Protein AF-A0A067SMY7-F1 (afdb_monomer_lite)

Secondary structure (DSSP, 8-state):
------EEEEEEETTT--EEEEEE-SS-HHHHHHHHTSTTTGGGEEEEE----SGGGGSSSHHHHHHH-TT--EEEE-TTTHHHHHHHHHH-SSPSSTT--EEEES--S-IIIIIHHHHHHHHHTT----EEEETT----S--S-GGGGGGSTT-EEEEE-TT--PEEEEETTSS-GGGG--PPPP----

Foldseek 3Di:
DPPQPWFWWWFAFPPPRDTDTDTDSDLVVQVVLVVLLPLVHAARGQETEGEDQDPSNLPHNPVSSQVSRQNHQEYEYALNCQVSLLVSCVVDVDDGNLNHAEYEHLEQQPCPPSVVVSQVSCVVVVRHHQEYEAANYPCVDWGDLCLVVLVVANRKYWYDDPPDPDIDIDGRVPPCSCVSGPDDDPPPDD

Organism: Galerina marginata (strain CBS 339.88) (NCBI:txid685588)

Sequence (190 aa):
MVSGDSFCFRSQTAADNSTFSSTSPSPNLRFLFLEFCQPAFAPNVTELDFGCANASCIRYGFHPFLLSLPSVKTLHTDERTLPYISILQEIIPETMLPMLRRLKLKTCTQVAGRVMTFLQARIDACFPISVLDLTECFIERMPPPIEMLEQINGLSVYWRRRGQDEISYYECGSGTPETLCFLPAPTTNN

Radius of gyration: 17.56 Å; chains: 1; bounding box: 49×40×45 Å

Structure (mmCIF, N/CA/C/O backbone):
data_AF-A0A067SMY7-F1
#
_entry.id   AF-A0A067SMY7-F1
#
loop_
_atom_site.group_PDB
_atom_site.id
_atom_site.type_symbol
_atom_site.label_atom_id
_atom_site.label_alt_id
_atom_site.label_comp_id
_atom_site.label_asym_id
_atom_site.label_entity_id
_atom_site.label_seq_id
_atom_site.pdbx_PDB_ins_code
_atom_site.Cartn_x
_atom_site.Cartn_y
_atom_site.Cartn_z
_atom_site.occupancy
_atom_site.B_iso_or_equiv
_atom_site.auth_seq_id
_atom_site.auth_comp_id
_atom_site.auth_asym_id
_atom_site.auth_atom_id
_atom_site.pdbx_PDB_model_num
ATOM 1 N N . MET A 1 1 ? 11.823 23.405 10.347 1.00 36.22 1 MET A N 1
ATOM 2 C CA . MET A 1 1 ? 11.710 21.945 10.560 1.00 36.22 1 MET A CA 1
ATOM 3 C C . MET A 1 1 ? 12.667 21.267 9.603 1.00 36.22 1 MET A C 1
ATOM 5 O O . MET A 1 1 ? 12.579 21.525 8.410 1.00 36.22 1 MET A O 1
ATOM 9 N N . VAL A 1 2 ? 13.633 20.506 10.118 1.00 29.81 2 VAL A N 1
ATOM 10 C CA . VAL A 1 2 ? 14.650 19.839 9.295 1.00 29.81 2 VAL A CA 1
ATOM 11 C C . VAL A 1 2 ? 13.973 18.676 8.573 1.00 29.81 2 VAL A C 1
ATOM 13 O O . VAL A 1 2 ? 13.721 17.634 9.168 1.00 29.81 2 VAL A O 1
ATOM 16 N N . SER A 1 3 ? 13.622 18.887 7.306 1.00 39.50 3 SER A N 1
ATOM 17 C CA . SER A 1 3 ? 13.200 17.827 6.391 1.00 39.50 3 SER A CA 1
ATOM 18 C C . SER A 1 3 ? 14.448 17.051 5.972 1.00 39.50 3 SER A C 1
ATOM 20 O O . SER A 1 3 ? 14.996 17.283 4.901 1.00 39.50 3 SER A O 1
ATOM 22 N N . GLY A 1 4 ? 14.960 16.212 6.870 1.00 45.06 4 GLY A N 1
ATOM 23 C CA . GLY A 1 4 ? 15.931 15.189 6.503 1.00 45.06 4 GLY A CA 1
ATOM 24 C C . GLY A 1 4 ? 15.169 14.011 5.919 1.00 45.06 4 GLY A C 1
ATOM 25 O O . GLY A 1 4 ? 14.243 13.516 6.564 1.00 45.06 4 GLY A O 1
ATOM 26 N N . ASP A 1 5 ? 15.520 13.582 4.709 1.00 49.91 5 ASP A N 1
ATOM 27 C CA . ASP A 1 5 ? 15.007 12.324 4.176 1.00 49.91 5 ASP A CA 1
ATOM 28 C C . ASP A 1 5 ? 15.467 11.205 5.114 1.00 49.91 5 ASP A C 1
ATOM 30 O O . ASP A 1 5 ? 16.659 10.935 5.250 1.00 49.91 5 ASP A O 1
ATOM 34 N N . SER A 1 6 ? 14.518 10.613 5.831 1.00 46.94 6 SER A N 1
ATOM 35 C CA . SER A 1 6 ? 14.766 9.472 6.700 1.00 46.94 6 SER A CA 1
ATOM 36 C C . SER A 1 6 ? 14.225 8.240 6.002 1.00 46.94 6 SER A C 1
ATOM 38 O O . SER A 1 6 ? 13.019 8.106 5.792 1.00 46.94 6 SER A O 1
ATOM 40 N N . PHE A 1 7 ? 15.132 7.350 5.617 1.00 50.88 7 PHE A N 1
ATOM 41 C CA . PHE A 1 7 ? 14.787 6.084 4.988 1.00 50.88 7 PHE A CA 1
ATOM 42 C C . PHE A 1 7 ? 14.671 5.031 6.062 1.00 50.88 7 PHE A C 1
ATOM 44 O O . PHE A 1 7 ? 15.702 4.554 6.501 1.00 50.88 7 PHE A O 1
ATOM 51 N N . CYS A 1 8 ? 13.462 4.679 6.491 1.00 53.16 8 CYS A N 1
ATOM 52 C CA . CYS A 1 8 ? 13.256 3.573 7.419 1.00 53.16 8 CYS A CA 1
ATOM 53 C C . CYS A 1 8 ? 12.857 2.333 6.627 1.00 53.16 8 CYS A C 1
ATOM 55 O O . CYS A 1 8 ? 11.703 2.227 6.236 1.00 53.16 8 CYS A O 1
ATOM 57 N N . PHE A 1 9 ? 13.789 1.414 6.380 1.00 56.91 9 PHE A N 1
ATOM 58 C CA . PHE A 1 9 ? 13.438 0.090 5.872 1.00 56.91 9 PHE A CA 1
ATOM 59 C C . PHE A 1 9 ? 13.068 -0.771 7.062 1.00 56.91 9 PHE A C 1
ATOM 61 O O . PHE A 1 9 ? 13.959 -1.102 7.835 1.00 56.91 9 PHE A O 1
ATOM 68 N N . ARG A 1 10 ? 11.789 -1.119 7.213 1.00 59.69 10 ARG A N 1
ATOM 69 C CA . ARG A 1 10 ? 11.341 -2.148 8.151 1.00 59.69 10 ARG A CA 1
ATOM 70 C C . ARG A 1 10 ? 10.868 -3.354 7.355 1.00 59.69 10 ARG A C 1
ATOM 72 O O . ARG A 1 10 ? 9.950 -3.205 6.556 1.00 59.69 10 ARG A O 1
ATOM 79 N N . SER A 1 11 ? 11.484 -4.511 7.584 1.00 61.12 11 SER A N 1
ATOM 80 C CA . SER A 1 11 ? 10.982 -5.789 7.075 1.00 61.12 11 SER A CA 1
ATOM 81 C C . SER A 1 11 ? 10.608 -6.706 8.220 1.00 61.12 11 SER A C 1
ATOM 83 O O . SER A 1 11 ? 11.349 -6.804 9.198 1.00 61.12 11 SER A O 1
ATOM 85 N N . GLN A 1 12 ? 9.456 -7.354 8.083 1.00 63.00 12 GLN A N 1
ATOM 86 C CA . GLN A 1 12 ? 9.056 -8.460 8.936 1.00 63.00 12 GLN A CA 1
ATOM 87 C C . GLN A 1 12 ? 9.132 -9.754 8.130 1.00 63.00 12 GLN A C 1
ATOM 89 O O . GLN A 1 12 ? 8.582 -9.839 7.027 1.00 63.00 12 GLN A O 1
ATOM 94 N N . THR A 1 13 ? 9.835 -10.743 8.677 1.00 60.50 13 THR A N 1
ATOM 95 C CA . THR A 1 13 ? 9.914 -12.097 8.130 1.00 60.50 13 THR A CA 1
ATOM 96 C C . THR A 1 13 ? 8.863 -12.988 8.778 1.00 60.50 13 THR A C 1
ATOM 98 O O . THR A 1 13 ? 8.733 -13.043 10.000 1.00 60.50 13 THR A O 1
ATOM 101 N N . ALA A 1 14 ? 8.116 -13.729 7.957 1.00 55.66 14 ALA A N 1
ATOM 102 C CA . ALA A 1 14 ? 7.051 -14.614 8.439 1.00 55.66 14 ALA A CA 1
ATOM 103 C C . ALA A 1 14 ? 7.553 -15.782 9.318 1.00 55.66 14 ALA A C 1
ATOM 105 O O . ALA A 1 14 ? 6.761 -16.393 10.029 1.00 55.66 14 ALA A O 1
ATOM 106 N N . ALA A 1 15 ? 8.846 -16.114 9.251 1.00 59.66 15 ALA A N 1
ATOM 107 C CA . ALA A 1 15 ? 9.422 -17.272 9.934 1.00 59.66 15 ALA A CA 1
ATOM 108 C C . ALA A 1 15 ? 9.676 -17.047 11.436 1.00 59.66 15 ALA A C 1
ATOM 110 O O . ALA A 1 15 ? 9.644 -18.002 12.206 1.00 59.66 15 ALA A O 1
ATOM 111 N N . ASP A 1 16 ? 9.930 -15.810 11.859 1.00 61.75 16 ASP A N 1
ATOM 112 C CA . ASP A 1 16 ? 10.394 -15.502 13.218 1.00 61.75 16 ASP A CA 1
ATOM 113 C C . ASP A 1 16 ? 9.854 -14.172 13.776 1.00 61.75 16 ASP A C 1
ATOM 115 O O . ASP A 1 16 ? 10.191 -13.800 14.899 1.00 61.75 16 ASP A O 1
ATOM 119 N N . ASN A 1 17 ? 9.002 -13.456 13.026 1.00 61.31 17 ASN A N 1
ATOM 120 C CA . ASN A 1 17 ? 8.558 -12.092 13.337 1.00 61.31 17 ASN A CA 1
ATOM 121 C C . ASN A 1 17 ? 9.717 -11.100 13.554 1.00 61.31 17 ASN A C 1
ATOM 123 O O . ASN A 1 17 ? 9.497 -10.011 14.098 1.00 61.31 17 ASN A O 1
ATOM 127 N N . SER A 1 18 ? 10.936 -11.439 13.121 1.00 54.53 18 SER A N 1
ATOM 128 C CA . SER A 1 18 ? 12.085 -10.555 13.251 1.00 54.53 18 SER A CA 1
ATOM 129 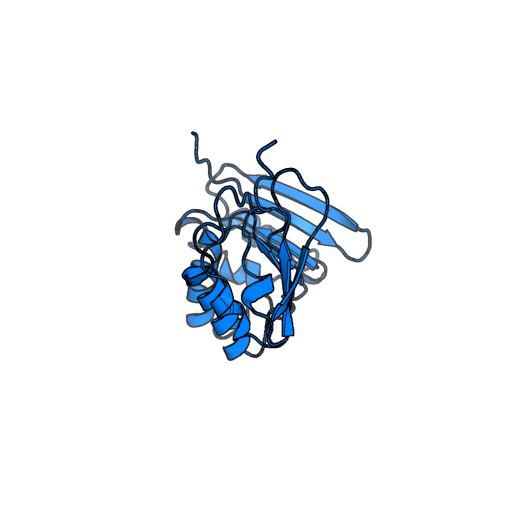C C . SER A 1 18 ? 11.841 -9.296 12.444 1.00 54.53 18 SER A C 1
ATOM 131 O O . SER A 1 18 ? 11.413 -9.331 11.291 1.00 54.53 18 SER A O 1
ATOM 133 N N . THR A 1 19 ? 12.094 -8.164 13.089 1.00 63.84 19 THR A N 1
ATOM 134 C CA . THR A 1 19 ? 11.951 -6.849 12.484 1.00 63.84 19 THR A CA 1
ATOM 135 C C . THR A 1 19 ? 13.339 -6.298 12.213 1.00 63.84 19 THR A C 1
ATOM 137 O O . THR A 1 19 ? 14.044 -5.916 13.146 1.00 63.84 19 THR A O 1
ATOM 140 N N . PHE A 1 20 ? 13.743 -6.238 10.948 1.00 61.12 20 PHE A N 1
ATOM 141 C CA . PHE A 1 20 ? 14.968 -5.540 10.572 1.00 61.12 20 PHE A CA 1
ATOM 142 C C . PHE A 1 20 ? 14.621 -4.090 10.249 1.00 61.12 20 PHE A C 1
ATOM 144 O O . PHE A 1 20 ? 13.815 -3.859 9.351 1.00 61.12 20 PHE A O 1
ATOM 151 N N . SER A 1 21 ? 15.210 -3.132 10.974 1.00 60.62 21 SER A N 1
ATOM 152 C CA . SER A 1 21 ? 15.047 -1.698 10.719 1.00 60.62 21 SER A CA 1
ATOM 153 C C . SER A 1 21 ? 16.375 -1.023 10.388 1.00 60.62 21 SER A C 1
ATOM 155 O O . SER A 1 21 ? 17.280 -1.045 11.220 1.00 60.62 21 SER A O 1
ATOM 157 N N . SER A 1 22 ? 16.476 -0.367 9.233 1.00 60.16 22 SER A N 1
ATOM 158 C CA . SER A 1 22 ? 17.609 0.509 8.905 1.00 60.16 22 SER A CA 1
ATOM 159 C C . SER A 1 22 ? 17.113 1.925 8.660 1.00 60.16 22 SER A C 1
ATOM 161 O O . SER A 1 22 ? 16.196 2.108 7.863 1.00 60.16 22 SER A O 1
ATOM 163 N N . THR A 1 23 ? 17.713 2.902 9.349 1.00 57.22 23 THR A N 1
ATOM 164 C CA . THR A 1 23 ? 17.472 4.340 9.159 1.00 57.22 23 THR A CA 1
ATOM 165 C C . THR A 1 23 ? 18.739 5.036 8.696 1.00 57.22 23 THR A C 1
ATOM 167 O O . THR A 1 23 ? 19.689 5.148 9.468 1.00 57.22 23 THR A O 1
ATOM 170 N N . SER A 1 24 ? 18.761 5.513 7.449 1.00 56.69 24 SER A N 1
ATOM 171 C CA . SER A 1 24 ? 19.896 6.268 6.901 1.00 56.69 24 SER A CA 1
ATOM 172 C C . SER A 1 24 ? 19.507 7.725 6.636 1.00 56.69 24 SER A C 1
ATOM 174 O O . SER A 1 24 ? 18.540 7.953 5.912 1.00 56.69 24 SER A O 1
ATOM 176 N N . PRO A 1 25 ? 20.260 8.710 7.159 1.00 52.16 25 PRO A N 1
ATOM 177 C CA . PRO A 1 25 ? 20.110 10.122 6.805 1.00 52.16 25 PRO A CA 1
ATOM 178 C C . PRO A 1 25 ? 20.916 10.534 5.546 1.00 52.16 25 PRO A C 1
ATOM 180 O O . PRO A 1 25 ? 21.076 11.725 5.296 1.00 52.16 25 PRO A O 1
ATOM 183 N N . SER A 1 26 ? 21.492 9.587 4.782 1.00 56.25 26 SER A N 1
ATOM 184 C CA . SER A 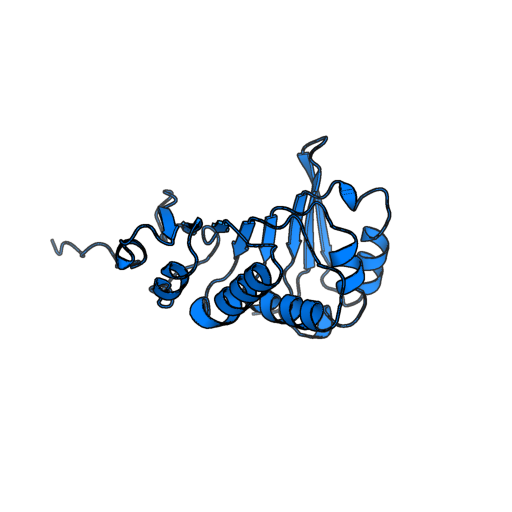1 26 ? 22.539 9.840 3.766 1.00 56.25 26 SER A CA 1
ATOM 185 C C . SER A 1 26 ? 22.204 9.331 2.342 1.00 56.25 26 SER A C 1
ATOM 187 O O . SER A 1 26 ? 21.449 8.367 2.194 1.00 56.25 26 SER A O 1
ATOM 189 N N . PRO A 1 27 ? 22.807 9.927 1.282 1.00 51.81 27 PRO A N 1
ATOM 190 C CA . PRO A 1 27 ? 22.423 9.754 -0.129 1.00 51.81 27 PRO A CA 1
ATOM 191 C C . PRO A 1 27 ? 22.843 8.423 -0.780 1.00 51.81 27 PRO A C 1
ATOM 193 O O . PRO A 1 27 ? 22.580 8.208 -1.962 1.00 51.81 27 PRO A O 1
ATOM 196 N N . ASN A 1 28 ? 23.482 7.504 -0.053 1.00 61.69 28 ASN A N 1
ATOM 197 C CA . ASN A 1 28 ? 23.995 6.249 -0.619 1.00 61.69 28 ASN A CA 1
ATOM 198 C C . ASN A 1 28 ? 22.958 5.107 -0.637 1.00 61.69 28 ASN A C 1
ATOM 200 O O . ASN A 1 28 ? 23.292 3.940 -0.440 1.00 61.69 28 ASN A O 1
ATOM 204 N N . LEU A 1 29 ? 21.700 5.438 -0.943 1.00 65.56 29 LEU A N 1
ATOM 205 C CA . LEU A 1 29 ? 20.584 4.491 -1.101 1.00 65.56 29 LEU A CA 1
ATOM 206 C C . LEU A 1 29 ? 20.896 3.334 -2.039 1.00 65.56 29 LEU A C 1
ATOM 208 O O . LEU A 1 29 ? 20.440 2.215 -1.836 1.00 65.56 29 LEU A O 1
ATOM 212 N N . ARG A 1 30 ? 21.725 3.598 -3.047 1.00 66.94 30 ARG A N 1
ATOM 213 C CA . ARG A 1 30 ? 22.164 2.595 -4.007 1.00 66.94 30 ARG A CA 1
ATOM 214 C C . ARG A 1 30 ? 22.824 1.388 -3.332 1.00 66.94 30 ARG A C 1
ATOM 216 O O . ARG A 1 30 ? 22.583 0.272 -3.771 1.00 66.94 30 ARG A O 1
ATOM 223 N N . PHE A 1 31 ? 23.631 1.595 -2.289 1.00 68.25 31 PHE A N 1
ATOM 224 C CA . PHE A 1 31 ? 24.291 0.490 -1.585 1.00 68.25 31 PHE A CA 1
ATOM 225 C C . PHE A 1 31 ? 23.297 -0.319 -0.755 1.00 68.25 31 PHE A C 1
ATOM 227 O O . PHE A 1 31 ? 23.329 -1.542 -0.818 1.00 68.25 31 PHE A O 1
ATOM 234 N N . LEU A 1 32 ? 22.363 0.357 -0.080 1.00 68.56 32 LEU A N 1
ATOM 235 C CA . LEU A 1 32 ? 21.290 -0.299 0.667 1.00 68.56 32 LEU A CA 1
ATOM 236 C C . LEU A 1 32 ? 20.409 -1.142 -0.260 1.00 68.56 32 LEU A C 1
ATOM 238 O O . LEU A 1 32 ? 20.188 -2.317 0.001 1.00 68.56 32 LEU A O 1
ATOM 242 N N . PHE A 1 33 ? 19.962 -0.587 -1.388 1.00 72.31 33 PHE A N 1
ATOM 243 C CA . PHE A 1 33 ? 19.152 -1.332 -2.351 1.00 72.31 33 PHE A CA 1
ATOM 244 C C . PHE A 1 33 ? 19.880 -2.558 -2.910 1.00 72.31 33 PHE A C 1
ATOM 246 O O . PHE A 1 33 ? 19.272 -3.614 -3.040 1.00 72.31 33 PHE A O 1
ATOM 253 N N . LEU A 1 34 ? 21.181 -2.448 -3.196 1.00 69.56 34 LEU A N 1
ATOM 254 C CA . LEU A 1 34 ? 21.981 -3.588 -3.654 1.00 69.56 34 LEU A CA 1
ATOM 255 C C . LEU A 1 34 ? 22.146 -4.663 -2.572 1.00 69.56 34 LEU A C 1
ATOM 257 O O . LEU A 1 34 ? 22.117 -5.849 -2.892 1.00 69.56 34 LEU A O 1
ATOM 261 N N . GLU A 1 35 ? 22.292 -4.262 -1.312 1.00 69.69 35 GLU A N 1
ATOM 262 C CA . GLU A 1 35 ? 22.372 -5.177 -0.172 1.00 69.69 35 GLU A CA 1
ATOM 263 C C . GLU A 1 35 ? 21.041 -5.909 0.060 1.00 69.69 35 GLU A C 1
ATOM 265 O O . GLU A 1 35 ? 21.024 -7.124 0.241 1.00 69.69 35 GLU A O 1
ATOM 270 N N . PHE A 1 36 ? 19.906 -5.213 -0.053 1.00 67.19 36 PHE A N 1
ATOM 271 C CA . PHE A 1 36 ? 18.582 -5.830 0.089 1.00 67.19 36 PHE A CA 1
ATOM 272 C C . PHE A 1 36 ? 18.172 -6.707 -1.095 1.00 67.19 36 PHE A C 1
ATOM 274 O O . PHE A 1 36 ? 17.347 -7.603 -0.934 1.00 67.19 36 PHE A O 1
ATOM 281 N N . CYS A 1 37 ? 18.774 -6.509 -2.268 1.00 67.88 37 CYS A N 1
ATOM 282 C CA . CYS A 1 37 ? 18.623 -7.426 -3.396 1.00 67.88 37 CYS A CA 1
ATOM 283 C C . CYS A 1 37 ? 19.333 -8.773 -3.181 1.00 67.88 37 CYS A C 1
ATOM 285 O O . CYS A 1 37 ? 19.299 -9.619 -4.077 1.00 67.88 37 CYS A O 1
ATOM 287 N N . GLN A 1 38 ? 19.981 -9.004 -2.031 1.00 68.19 38 GLN A N 1
ATOM 288 C CA . GLN A 1 38 ? 20.562 -10.309 -1.757 1.00 68.19 38 GLN A CA 1
ATOM 289 C C . GLN A 1 38 ? 19.477 -11.393 -1.594 1.00 68.19 38 GLN A C 1
ATOM 291 O O . GLN A 1 38 ? 18.520 -11.208 -0.834 1.00 68.19 38 GLN A O 1
ATOM 296 N N . PRO A 1 39 ? 19.641 -12.565 -2.247 1.00 61.72 39 PRO A N 1
ATOM 297 C CA . PRO A 1 39 ? 18.619 -13.617 -2.300 1.00 61.72 39 PRO A CA 1
ATOM 298 C C . PRO A 1 39 ? 18.141 -14.136 -0.940 1.00 61.72 39 PRO A C 1
ATOM 300 O O . PRO A 1 39 ? 17.047 -14.683 -0.844 1.00 61.72 39 PRO A O 1
ATOM 303 N N . ALA A 1 40 ? 18.956 -13.990 0.108 1.00 65.06 40 ALA A N 1
ATOM 304 C CA . ALA A 1 40 ? 18.658 -14.509 1.439 1.00 65.06 40 ALA A CA 1
ATOM 305 C C . ALA A 1 40 ? 17.550 -13.729 2.172 1.00 65.06 40 ALA A C 1
ATOM 307 O O . ALA A 1 40 ? 16.851 -14.307 3.001 1.00 65.06 40 ALA A O 1
ATOM 308 N N . PHE A 1 41 ? 17.377 -12.439 1.871 1.00 64.25 41 PHE A N 1
ATOM 309 C CA . PHE A 1 41 ? 16.450 -11.567 2.602 1.00 64.25 41 PHE A CA 1
ATOM 310 C C . PHE A 1 41 ? 15.142 -11.342 1.849 1.00 64.25 41 PHE A C 1
ATOM 312 O O . PHE A 1 41 ? 14.059 -11.427 2.423 1.00 64.25 41 PHE A O 1
ATOM 319 N N . ALA A 1 42 ? 15.243 -11.106 0.547 1.00 69.62 42 ALA A N 1
ATOM 320 C CA . ALA A 1 42 ? 14.170 -10.552 -0.261 1.00 69.62 42 ALA A CA 1
ATOM 321 C C . ALA A 1 42 ? 12.857 -11.385 -0.349 1.00 69.62 42 ALA A C 1
ATOM 323 O O . ALA A 1 42 ? 11.779 -10.790 -0.263 1.00 69.62 42 ALA A O 1
ATOM 324 N N . PRO A 1 43 ? 12.865 -12.738 -0.435 1.00 73.56 43 PRO A N 1
ATOM 325 C CA . PRO A 1 43 ? 11.625 -13.503 -0.613 1.00 73.56 43 PRO A CA 1
ATOM 326 C C . PRO A 1 43 ? 10.770 -13.622 0.656 1.00 73.56 43 PRO A C 1
ATOM 328 O O . PRO A 1 43 ? 9.601 -13.986 0.557 1.00 73.56 43 PRO A O 1
ATOM 331 N N . ASN A 1 44 ? 11.311 -13.324 1.840 1.00 79.50 44 ASN A N 1
ATOM 332 C CA . ASN A 1 44 ? 10.595 -13.503 3.110 1.00 79.50 44 ASN A CA 1
ATOM 333 C C . ASN A 1 44 ? 10.013 -12.202 3.675 1.00 79.50 44 ASN A C 1
ATOM 335 O O . ASN A 1 44 ? 9.301 -12.246 4.678 1.00 79.50 44 ASN A O 1
ATOM 339 N N . VAL A 1 45 ? 10.297 -11.059 3.046 1.00 85.19 45 VAL A N 1
ATOM 340 C CA . VAL A 1 45 ? 9.795 -9.752 3.476 1.00 85.19 45 VAL A CA 1
ATOM 341 C C . VAL A 1 45 ? 8.315 -9.628 3.125 1.00 85.19 45 VAL A C 1
ATOM 343 O O . VAL A 1 45 ? 7.956 -9.566 1.949 1.00 85.19 45 VAL A O 1
ATOM 346 N N . THR A 1 46 ? 7.448 -9.573 4.138 1.00 90.62 46 THR A N 1
ATOM 347 C CA . THR A 1 46 ? 5.995 -9.408 3.940 1.00 90.62 46 THR A CA 1
ATOM 348 C C . THR A 1 46 ? 5.504 -7.988 4.175 1.00 90.62 46 THR A C 1
ATOM 350 O O . THR A 1 46 ? 4.425 -7.626 3.710 1.00 90.62 46 THR A O 1
ATOM 353 N N . GLU A 1 47 ? 6.286 -7.173 4.869 1.00 91.69 47 GLU A N 1
ATOM 354 C CA . GLU A 1 47 ? 5.973 -5.774 5.134 1.00 91.69 47 GLU A CA 1
ATOM 355 C C . GLU A 1 47 ? 7.155 -4.913 4.719 1.00 91.69 47 GLU A C 1
ATOM 357 O O . GLU A 1 47 ? 8.300 -5.265 4.996 1.00 91.69 47 GLU A O 1
ATOM 362 N N . LEU A 1 48 ? 6.867 -3.810 4.037 1.00 90.00 48 LEU A N 1
ATOM 363 C CA . LEU A 1 48 ? 7.850 -2.823 3.629 1.00 90.00 48 LEU A CA 1
ATOM 364 C C . LEU A 1 48 ? 7.426 -1.471 4.180 1.00 90.00 48 LEU A C 1
ATOM 366 O O . LEU A 1 48 ? 6.387 -0.942 3.795 1.00 90.00 48 LEU A O 1
ATOM 370 N N . ASP A 1 49 ? 8.249 -0.894 5.044 1.00 89.56 49 ASP A N 1
ATOM 371 C CA . ASP A 1 49 ? 8.191 0.535 5.328 1.00 89.56 49 ASP A CA 1
ATOM 372 C C . ASP A 1 49 ? 9.117 1.281 4.368 1.00 89.56 49 ASP A C 1
ATOM 374 O O . ASP A 1 49 ? 10.295 0.949 4.244 1.00 89.56 49 ASP A O 1
ATOM 378 N N . PHE A 1 50 ? 8.562 2.235 3.624 1.00 84.81 50 PHE A N 1
ATOM 379 C CA . PHE A 1 50 ? 9.308 3.055 2.689 1.00 84.81 50 PHE A CA 1
ATOM 380 C C . PHE A 1 50 ? 8.679 4.441 2.553 1.00 84.81 50 PHE A C 1
ATOM 382 O O . PHE A 1 50 ? 7.551 4.586 2.092 1.00 84.81 50 PHE A O 1
ATOM 389 N N . GLY A 1 51 ? 9.436 5.481 2.893 1.00 80.62 51 GLY A N 1
ATOM 390 C CA . GLY A 1 51 ? 9.061 6.874 2.666 1.00 80.62 51 GLY A CA 1
ATOM 391 C C . GLY A 1 51 ? 10.101 7.570 1.801 1.00 80.62 51 GLY A C 1
ATOM 392 O O . GLY A 1 51 ? 11.295 7.507 2.083 1.00 80.62 51 GLY A O 1
ATOM 393 N N . CYS A 1 52 ? 9.646 8.251 0.756 1.00 76.12 52 CYS A N 1
ATOM 394 C CA . CYS A 1 52 ? 10.486 9.074 -0.101 1.00 76.12 52 CYS A CA 1
ATOM 395 C C . CYS A 1 52 ? 9.757 10.377 -0.440 1.00 76.12 52 CYS A C 1
ATOM 397 O O . CYS A 1 52 ? 8.714 10.377 -1.102 1.00 76.12 52 CYS A O 1
ATOM 399 N N . ALA A 1 53 ? 10.309 11.492 0.042 1.00 69.62 53 ALA A N 1
ATOM 400 C CA . ALA A 1 53 ? 9.727 12.818 -0.138 1.00 69.62 53 ALA A CA 1
ATOM 401 C C . ALA A 1 53 ? 10.175 13.497 -1.443 1.00 69.62 53 ALA A C 1
ATOM 403 O O . ALA A 1 53 ? 9.511 14.430 -1.899 1.00 69.62 53 ALA A O 1
ATOM 404 N N . ASN A 1 54 ? 11.275 13.048 -2.059 1.00 71.12 54 ASN A N 1
ATOM 405 C CA . ASN A 1 54 ? 11.878 13.702 -3.217 1.00 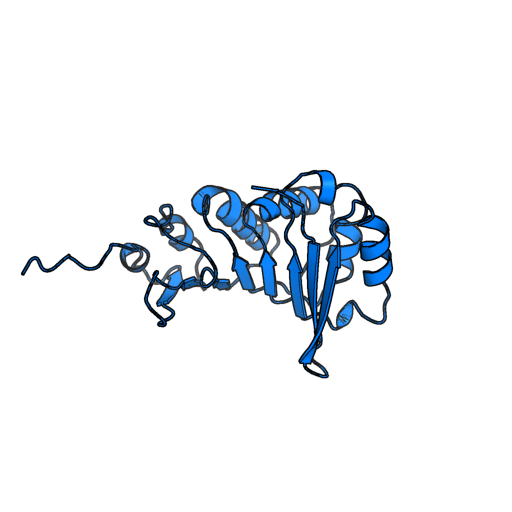71.12 54 ASN A CA 1
ATOM 406 C C . ASN A 1 54 ? 12.140 12.746 -4.389 1.00 71.12 54 ASN A C 1
ATOM 408 O O . ASN A 1 54 ? 12.419 11.569 -4.223 1.00 71.12 54 ASN A O 1
ATOM 412 N N . ALA A 1 55 ? 12.102 13.268 -5.615 1.00 69.31 55 ALA A N 1
ATOM 413 C CA . ALA A 1 55 ? 12.332 12.455 -6.812 1.00 69.31 55 ALA A CA 1
ATOM 414 C C . ALA A 1 55 ? 13.736 11.814 -6.852 1.00 69.31 55 ALA A C 1
ATOM 416 O O . ALA A 1 55 ? 13.960 10.842 -7.575 1.00 69.31 55 ALA A O 1
ATOM 417 N N . SER A 1 56 ? 14.694 12.345 -6.083 1.00 68.94 56 SER A N 1
ATOM 418 C CA . SER A 1 56 ? 16.052 11.811 -5.999 1.00 68.94 56 SER A CA 1
ATOM 419 C C . SER A 1 56 ? 16.126 10.418 -5.383 1.00 68.94 56 SER A C 1
ATOM 421 O O . SER A 1 56 ? 16.993 9.670 -5.823 1.00 68.94 56 SER A O 1
ATOM 423 N N . CYS A 1 57 ? 15.233 10.012 -4.465 1.00 64.00 57 CYS A N 1
ATOM 424 C CA . CYS A 1 57 ? 15.305 8.642 -3.928 1.00 64.00 57 CYS A CA 1
ATOM 425 C C . CYS A 1 57 ? 14.896 7.546 -4.924 1.00 64.00 57 CYS A C 1
ATOM 427 O O . CYS A 1 57 ? 15.203 6.378 -4.702 1.00 64.00 57 CYS A O 1
ATOM 429 N N . ILE A 1 58 ? 14.258 7.908 -6.038 1.00 69.25 58 ILE A N 1
ATOM 430 C CA . ILE A 1 58 ? 13.894 6.970 -7.113 1.00 69.25 58 ILE A CA 1
ATOM 431 C C . ILE A 1 58 ? 14.983 6.884 -8.183 1.00 69.25 58 ILE A C 1
ATOM 433 O O . ILE A 1 58 ? 15.035 5.934 -8.969 1.00 69.25 58 ILE A O 1
ATOM 437 N N . ARG A 1 59 ? 15.910 7.847 -8.195 1.00 66.00 59 ARG A N 1
ATOM 438 C CA . ARG A 1 59 ? 17.083 7.793 -9.055 1.00 66.00 59 ARG A CA 1
ATOM 439 C C . ARG A 1 59 ? 18.064 6.800 -8.429 1.00 66.00 59 ARG A C 1
ATOM 441 O O . ARG A 1 59 ? 18.643 7.071 -7.388 1.00 66.00 59 ARG A O 1
ATOM 448 N N . TYR A 1 60 ? 18.250 5.667 -9.106 1.00 64.81 60 TYR A N 1
ATOM 449 C CA . TYR A 1 60 ? 19.222 4.596 -8.828 1.00 64.81 60 TYR A CA 1
ATOM 450 C C . TYR A 1 60 ? 18.792 3.533 -7.803 1.00 64.81 60 TYR A C 1
ATOM 452 O O . TYR A 1 60 ? 18.810 3.742 -6.597 1.00 64.81 60 TYR A O 1
ATOM 460 N N . GLY A 1 61 ? 18.505 2.325 -8.302 1.00 70.06 61 GLY A N 1
ATOM 461 C CA . GLY A 1 61 ? 18.372 1.116 -7.479 1.00 70.06 61 GLY A CA 1
ATOM 462 C C . GLY A 1 61 ? 17.015 0.912 -6.804 1.00 70.06 61 GLY A C 1
ATOM 463 O O . GLY A 1 61 ? 16.802 -0.151 -6.235 1.00 70.06 61 GLY A O 1
ATOM 464 N N . PHE A 1 62 ? 16.080 1.859 -6.918 1.00 79.62 62 PHE A N 1
ATOM 465 C CA . PHE A 1 62 ? 14.754 1.689 -6.322 1.00 79.62 62 PHE A CA 1
ATOM 466 C C . PHE A 1 62 ? 13.921 0.616 -7.040 1.00 79.62 62 PHE A C 1
ATOM 468 O O . PHE A 1 62 ? 13.302 -0.219 -6.390 1.00 79.62 62 PHE A O 1
ATOM 475 N N . HIS A 1 63 ? 13.960 0.563 -8.376 1.00 84.62 63 HIS A N 1
ATOM 476 C CA . HIS A 1 63 ? 13.194 -0.449 -9.105 1.00 84.62 63 HIS A CA 1
ATOM 477 C C . HIS A 1 63 ? 13.700 -1.891 -8.921 1.00 84.62 63 HIS A C 1
ATOM 479 O O . HIS A 1 63 ? 12.862 -2.747 -8.645 1.00 84.62 63 HIS A O 1
ATOM 485 N N . PRO A 1 64 ? 15.017 -2.211 -8.988 1.00 84.88 64 PRO A N 1
ATOM 486 C CA . PRO A 1 64 ? 15.476 -3.575 -8.741 1.00 84.88 64 PRO A CA 1
ATOM 487 C C . PRO A 1 64 ? 15.171 -4.006 -7.308 1.00 84.88 64 PRO A C 1
ATOM 489 O O . PRO A 1 64 ? 14.896 -5.174 -7.070 1.00 84.88 64 PRO A O 1
ATOM 492 N N . PHE A 1 65 ? 15.176 -3.055 -6.370 1.00 85.25 65 PHE A N 1
ATOM 493 C CA . PHE A 1 65 ? 14.778 -3.293 -4.992 1.00 85.25 65 PHE A CA 1
ATOM 494 C C . PHE A 1 65 ? 13.290 -3.643 -4.864 1.00 85.25 65 PHE A C 1
ATOM 496 O O . PHE A 1 65 ? 12.954 -4.627 -4.222 1.00 85.25 65 PHE A O 1
ATOM 503 N N . LEU A 1 66 ? 12.376 -2.908 -5.502 1.00 88.56 66 LEU A N 1
ATOM 504 C CA . LEU A 1 66 ? 10.955 -3.278 -5.465 1.00 88.56 66 LEU A CA 1
ATOM 505 C C . LEU A 1 66 ? 10.675 -4.618 -6.165 1.00 88.56 66 LEU A C 1
ATOM 507 O O . LEU A 1 66 ? 9.801 -5.366 -5.729 1.00 88.56 66 LEU A O 1
ATOM 511 N N . LEU A 1 67 ? 11.420 -4.934 -7.228 1.00 89.00 67 LEU A N 1
ATOM 512 C CA . LEU A 1 67 ? 11.326 -6.219 -7.928 1.00 89.00 67 LEU A CA 1
ATOM 513 C C . LEU A 1 67 ? 11.878 -7.386 -7.103 1.00 89.00 67 LEU A C 1
ATOM 515 O O . LEU A 1 67 ? 11.392 -8.507 -7.240 1.00 89.00 67 LEU A O 1
ATOM 519 N N . SER A 1 68 ? 12.859 -7.144 -6.229 1.00 88.06 68 SER A N 1
ATOM 520 C CA . SER A 1 68 ? 13.414 -8.189 -5.366 1.00 88.06 68 SER A CA 1
ATOM 521 C C . SER A 1 68 ? 12.493 -8.564 -4.203 1.00 88.06 68 SER A C 1
ATOM 523 O O . SER A 1 68 ? 12.721 -9.590 -3.572 1.00 88.06 68 SER A O 1
ATOM 525 N N . LEU A 1 69 ? 11.415 -7.810 -3.958 1.00 90.00 69 LEU A N 1
ATOM 526 C CA . LEU A 1 69 ? 10.494 -7.993 -2.832 1.00 90.00 69 LEU A CA 1
ATOM 527 C C . LEU A 1 69 ? 9.107 -8.528 -3.258 1.00 90.00 69 LEU A C 1
ATOM 529 O O . LEU A 1 69 ? 8.085 -7.875 -3.016 1.00 90.00 69 LEU A O 1
ATOM 533 N N . PRO A 1 70 ? 9.007 -9.721 -3.878 1.00 91.25 70 PRO A N 1
ATOM 534 C CA . PRO A 1 70 ? 7.745 -10.207 -4.430 1.00 91.25 70 PRO A CA 1
ATOM 535 C C . PRO A 1 70 ? 6.697 -10.531 -3.356 1.00 91.25 70 PRO A C 1
ATOM 537 O O . PRO A 1 70 ? 5.503 -10.492 -3.643 1.00 91.25 70 PRO A O 1
ATOM 540 N N . SER A 1 71 ? 7.134 -10.835 -2.131 1.00 91.56 71 SER A N 1
ATOM 541 C CA . SER A 1 71 ? 6.287 -11.304 -1.027 1.00 91.56 71 SER A CA 1
ATOM 542 C C . SER A 1 71 ? 5.678 -10.190 -0.178 1.00 91.56 71 SER A C 1
ATOM 544 O O . SER A 1 71 ? 4.907 -10.488 0.737 1.00 91.56 71 SER A O 1
ATOM 546 N N . VAL A 1 72 ? 5.991 -8.922 -0.466 1.00 93.50 72 VAL A N 1
ATOM 547 C CA . VAL A 1 72 ? 5.457 -7.779 0.282 1.00 93.50 72 VAL A CA 1
ATOM 548 C C . VAL A 1 72 ? 3.944 -7.712 0.109 1.00 93.50 72 VAL A C 1
ATOM 550 O O . VAL A 1 72 ? 3.435 -7.557 -0.998 1.00 93.50 72 VAL A O 1
ATOM 553 N N . LYS A 1 73 ? 3.233 -7.801 1.232 1.00 95.81 73 LYS A N 1
ATOM 554 C CA . LYS A 1 73 ? 1.773 -7.718 1.354 1.00 95.81 73 LYS A CA 1
ATOM 555 C C . LYS A 1 73 ? 1.313 -6.368 1.884 1.00 95.81 73 LYS A C 1
ATOM 557 O O . LYS A 1 73 ? 0.221 -5.931 1.514 1.00 95.81 73 LYS A O 1
ATOM 562 N N . THR A 1 74 ? 2.141 -5.722 2.705 1.00 96.00 74 THR A N 1
ATOM 563 C CA . THR A 1 74 ? 1.858 -4.422 3.319 1.00 96.00 74 THR A CA 1
ATOM 564 C C . THR A 1 74 ? 2.942 -3.413 2.957 1.00 96.00 74 THR A C 1
ATOM 566 O O . THR A 1 74 ? 4.120 -3.661 3.204 1.00 96.00 74 THR A O 1
ATOM 569 N N . LEU A 1 75 ? 2.545 -2.264 2.411 1.00 95.06 75 LEU A N 1
ATOM 570 C CA . LEU A 1 75 ? 3.423 -1.116 2.177 1.00 95.06 75 LEU A CA 1
ATOM 571 C C 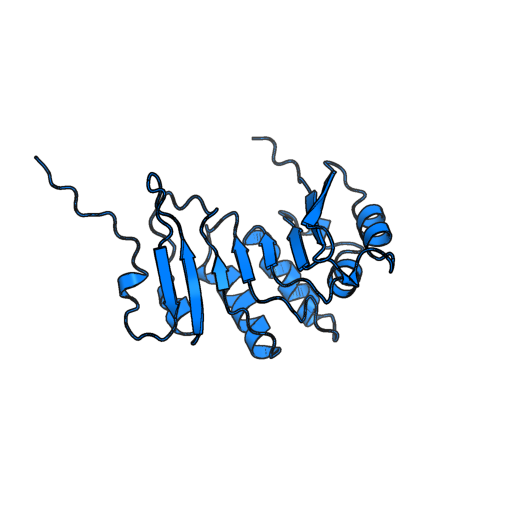. LEU A 1 75 ? 3.042 0.013 3.133 1.00 95.06 75 LEU A C 1
ATOM 573 O O . LEU A 1 75 ? 1.942 0.552 3.030 1.00 95.06 75 LEU A O 1
ATOM 577 N N . HIS A 1 76 ? 3.954 0.388 4.025 1.00 94.50 76 HIS A N 1
ATOM 578 C CA . HIS A 1 76 ? 3.855 1.593 4.841 1.00 94.50 76 HIS A CA 1
ATOM 579 C C . HIS A 1 76 ? 4.567 2.719 4.109 1.00 94.50 76 HIS A C 1
ATOM 581 O O . HIS A 1 76 ? 5.751 2.603 3.800 1.00 94.50 76 HIS A O 1
ATOM 587 N N . THR A 1 77 ? 3.865 3.803 3.806 1.00 91.56 77 THR A N 1
ATOM 588 C CA . THR A 1 77 ? 4.454 4.886 3.020 1.00 91.56 77 THR A CA 1
ATOM 589 C C . THR A 1 77 ? 3.774 6.226 3.257 1.00 91.56 77 THR A C 1
ATOM 591 O O . THR A 1 77 ? 2.777 6.339 3.967 1.00 91.56 77 THR A O 1
ATOM 594 N N . ASP A 1 78 ? 4.355 7.259 2.669 1.00 89.50 78 ASP A N 1
ATOM 595 C CA . ASP A 1 78 ? 3.781 8.591 2.562 1.00 89.50 78 ASP A CA 1
ATOM 596 C C . ASP A 1 78 ? 3.072 8.701 1.202 1.00 89.50 78 ASP A C 1
ATOM 598 O O . ASP A 1 78 ? 3.564 8.182 0.196 1.00 89.50 78 ASP A O 1
ATOM 602 N N . GLU A 1 79 ? 1.928 9.384 1.116 1.00 89.12 79 GLU A N 1
ATOM 603 C CA . GLU A 1 79 ? 1.199 9.539 -0.150 1.00 89.12 79 GLU A CA 1
ATOM 604 C C . GLU A 1 79 ? 2.040 10.225 -1.235 1.00 89.12 79 GLU A C 1
ATOM 606 O O . GLU A 1 79 ? 1.776 10.071 -2.430 1.00 89.12 79 GLU A O 1
ATOM 611 N N . ARG A 1 80 ? 3.082 10.974 -0.844 1.00 88.06 80 ARG A N 1
ATOM 612 C CA . ARG A 1 80 ? 4.023 11.605 -1.773 1.00 88.06 80 ARG A CA 1
ATOM 613 C C . ARG A 1 80 ? 4.890 10.602 -2.521 1.00 88.06 80 ARG A C 1
ATOM 615 O O . ARG A 1 80 ? 5.395 10.952 -3.583 1.00 88.06 80 ARG A O 1
ATOM 622 N N . THR A 1 81 ? 5.046 9.389 -2.001 1.00 88.88 81 THR A N 1
ATOM 623 C CA . THR A 1 81 ? 5.875 8.339 -2.595 1.00 88.88 81 THR A CA 1
ATOM 624 C C . THR A 1 81 ? 5.162 7.586 -3.723 1.00 88.88 81 THR A C 1
ATOM 626 O O . THR A 1 81 ? 5.806 7.167 -4.685 1.00 88.88 81 THR A O 1
ATOM 629 N N . LEU A 1 82 ? 3.832 7.467 -3.650 1.00 92.12 82 LEU A N 1
ATOM 630 C CA . LEU A 1 82 ? 3.025 6.676 -4.587 1.00 92.12 82 LEU A CA 1
ATOM 631 C C . LEU A 1 82 ? 3.189 7.061 -6.065 1.00 92.12 82 LEU A C 1
ATOM 633 O O . LEU A 1 82 ? 3.390 6.150 -6.870 1.00 92.12 82 LEU A O 1
ATOM 637 N N . PRO A 1 83 ? 3.186 8.357 -6.455 1.00 89.69 83 PRO A N 1
ATOM 638 C CA . PRO A 1 83 ? 3.337 8.735 -7.860 1.00 89.69 83 PRO A CA 1
ATOM 639 C C . PRO A 1 83 ? 4.629 8.207 -8.480 1.00 89.69 83 PRO A C 1
ATOM 641 O O . PRO A 1 83 ? 4.664 7.879 -9.659 1.00 89.69 83 PRO A O 1
ATOM 644 N N . TYR A 1 84 ? 5.696 8.087 -7.692 1.00 87.31 84 TYR A N 1
ATOM 645 C CA . TYR A 1 84 ? 6.963 7.595 -8.208 1.00 87.31 84 TYR A CA 1
A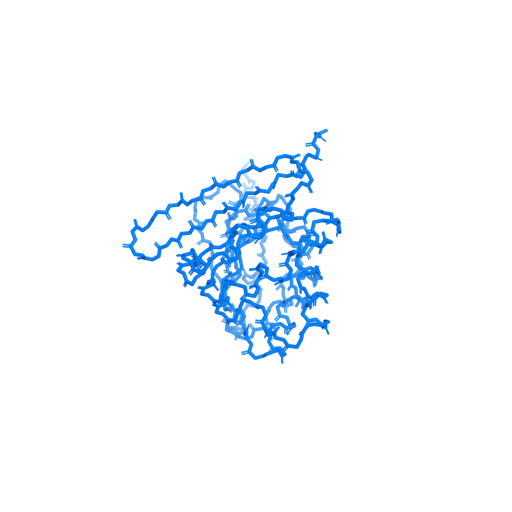TOM 646 C C . TYR A 1 84 ? 6.969 6.083 -8.423 1.00 87.31 84 TYR A C 1
ATOM 648 O O . TYR A 1 84 ? 7.608 5.609 -9.360 1.00 87.31 84 TYR A O 1
ATOM 656 N N . ILE A 1 85 ? 6.244 5.330 -7.590 1.00 89.38 85 ILE A N 1
ATOM 657 C CA . ILE A 1 85 ? 6.032 3.896 -7.813 1.00 89.38 85 ILE A CA 1
ATOM 658 C C . ILE A 1 85 ? 5.198 3.702 -9.087 1.00 89.38 85 ILE A C 1
ATOM 660 O O . ILE A 1 85 ? 5.559 2.871 -9.915 1.00 89.38 85 ILE A O 1
ATOM 664 N N . SER A 1 86 ? 4.145 4.506 -9.285 1.00 88.81 86 SER A N 1
ATOM 665 C CA . SER A 1 86 ? 3.342 4.492 -10.517 1.00 88.81 86 SER A CA 1
ATOM 666 C C . SER A 1 86 ? 4.186 4.779 -11.762 1.00 88.81 86 SER A C 1
ATOM 668 O O . SER A 1 86 ? 4.171 3.979 -12.690 1.00 88.81 86 SER A O 1
ATOM 670 N N . ILE A 1 87 ? 4.994 5.848 -11.752 1.00 88.00 87 ILE A N 1
ATOM 671 C CA . ILE A 1 87 ? 5.889 6.195 -12.873 1.00 88.00 87 ILE A CA 1
ATOM 672 C C . ILE A 1 87 ? 6.854 5.048 -13.190 1.00 88.00 87 ILE A C 1
ATOM 674 O O . ILE A 1 87 ? 7.092 4.736 -14.353 1.00 88.00 87 ILE A O 1
ATOM 678 N N . LEU A 1 88 ? 7.427 4.404 -12.170 1.00 86.62 88 LEU A N 1
ATOM 679 C CA . LEU A 1 88 ? 8.303 3.255 -12.395 1.00 86.62 88 LEU A CA 1
ATOM 680 C C . LEU A 1 88 ? 7.556 2.078 -13.033 1.00 86.62 88 LEU A C 1
ATOM 682 O O . LEU A 1 88 ? 8.114 1.426 -13.909 1.00 86.62 88 LEU A O 1
ATOM 686 N N . GLN A 1 89 ? 6.310 1.821 -12.630 1.00 87.69 89 GLN A N 1
ATOM 687 C CA . GLN A 1 89 ? 5.508 0.728 -13.183 1.00 87.69 89 GLN A CA 1
ATOM 688 C C . GLN A 1 89 ? 5.128 0.955 -14.653 1.00 87.69 89 GLN A C 1
ATOM 690 O O . GLN A 1 89 ? 4.985 -0.017 -15.384 1.00 87.69 89 GLN A O 1
ATOM 695 N N . GLU A 1 90 ? 4.997 2.207 -15.099 1.00 86.69 90 GLU A N 1
ATOM 696 C CA . GLU A 1 90 ? 4.760 2.539 -16.514 1.00 86.69 90 GLU A CA 1
ATOM 697 C C . GLU A 1 90 ? 5.976 2.242 -17.404 1.00 86.69 90 GLU A C 1
ATOM 699 O O . GLU A 1 90 ? 5.832 1.945 -18.589 1.00 86.69 90 GLU A O 1
ATOM 704 N N . ILE A 1 91 ? 7.184 2.333 -16.843 1.00 86.69 91 ILE A N 1
ATOM 705 C CA . ILE A 1 91 ? 8.444 2.162 -17.580 1.00 86.69 91 ILE A CA 1
ATOM 706 C C . ILE A 1 91 ? 8.902 0.695 -17.565 1.00 86.69 91 ILE A C 1
ATOM 708 O O . ILE A 1 91 ? 9.649 0.268 -18.447 1.00 86.69 91 ILE A O 1
ATOM 712 N N . ILE A 1 92 ? 8.483 -0.073 -16.558 1.00 85.06 92 ILE A N 1
ATOM 713 C CA . ILE A 1 92 ? 8.985 -1.420 -16.282 1.00 85.06 92 ILE A CA 1
ATOM 714 C C . ILE A 1 92 ? 7.906 -2.455 -16.622 1.00 85.06 92 ILE A C 1
ATOM 716 O O . ILE A 1 92 ? 6.800 -2.369 -16.088 1.00 85.06 92 ILE A O 1
ATOM 720 N N . PRO A 1 93 ? 8.209 -3.451 -17.476 1.00 86.31 93 PRO A N 1
ATOM 721 C CA . PRO A 1 93 ? 7.228 -4.458 -17.868 1.00 86.31 93 PRO A CA 1
ATOM 722 C C . PRO A 1 93 ? 6.897 -5.434 -16.732 1.00 86.31 93 PRO A C 1
ATOM 724 O O . PRO A 1 93 ? 5.787 -5.960 -16.675 1.00 86.31 93 PRO A O 1
ATOM 727 N N . GLU A 1 94 ? 7.835 -5.689 -15.819 1.00 90.06 94 GLU A N 1
ATOM 728 C CA . GLU A 1 94 ? 7.601 -6.520 -14.646 1.00 90.06 94 GLU A CA 1
ATOM 729 C C . GLU A 1 94 ? 6.739 -5.801 -13.597 1.00 90.06 94 GLU A C 1
ATOM 731 O O . GLU A 1 94 ? 6.931 -4.626 -13.272 1.00 90.06 94 GLU A O 1
ATOM 736 N N . THR A 1 95 ? 5.794 -6.528 -13.004 1.00 88.75 95 THR A N 1
ATOM 737 C CA . THR A 1 95 ? 4.989 -6.010 -11.896 1.00 88.75 95 THR A CA 1
ATOM 738 C C . THR A 1 95 ? 5.830 -5.894 -10.631 1.00 88.75 95 THR A C 1
ATOM 740 O O . THR A 1 95 ? 6.307 -6.892 -10.090 1.00 88.75 95 THR A O 1
ATOM 743 N N . MET A 1 96 ? 5.939 -4.682 -10.095 1.00 91.25 96 MET A N 1
ATOM 744 C CA . MET A 1 96 ? 6.533 -4.451 -8.782 1.00 91.25 96 MET A CA 1
ATOM 745 C C . MET A 1 96 ? 5.533 -4.785 -7.670 1.00 91.25 96 MET A C 1
ATOM 747 O O . MET A 1 96 ? 4.346 -4.455 -7.756 1.00 91.25 96 MET A O 1
ATOM 751 N N . LEU A 1 97 ? 6.021 -5.412 -6.594 1.00 93.38 97 LEU A N 1
ATOM 752 C CA . LEU A 1 97 ? 5.221 -5.788 -5.419 1.00 93.38 97 LEU A CA 1
ATOM 753 C C . LEU A 1 97 ? 3.911 -6.532 -5.794 1.00 93.38 97 LEU A C 1
ATOM 755 O O . LEU A 1 97 ? 2.805 -6.075 -5.475 1.00 93.38 97 LEU A O 1
ATOM 759 N N . PRO A 1 98 ? 3.985 -7.667 -6.513 1.00 94.75 98 PRO A N 1
ATOM 760 C CA . PRO A 1 98 ? 2.801 -8.373 -7.008 1.00 94.75 98 PRO A CA 1
ATOM 761 C C . PRO A 1 98 ? 1.866 -8.854 -5.885 1.00 94.75 98 PRO A C 1
ATOM 763 O O . PRO A 1 98 ? 0.658 -8.936 -6.089 1.00 94.75 98 PRO A O 1
ATOM 766 N N . MET A 1 99 ? 2.384 -9.125 -4.681 1.00 95.81 99 MET A N 1
ATOM 767 C CA . MET A 1 99 ? 1.581 -9.567 -3.529 1.00 95.81 99 MET A CA 1
ATOM 768 C C . MET A 1 99 ? 1.024 -8.426 -2.667 1.00 95.81 99 MET A C 1
ATOM 770 O O . MET A 1 99 ? 0.350 -8.703 -1.674 1.00 95.81 99 MET A O 1
ATOM 774 N N . LEU A 1 100 ? 1.260 -7.160 -3.028 1.00 97.25 100 LEU A N 1
ATOM 775 C CA . LEU A 1 100 ? 0.817 -6.014 -2.236 1.00 97.25 100 LEU A CA 1
ATOM 776 C C . LEU A 1 100 ? -0.715 -5.925 -2.211 1.00 97.25 100 LEU A C 1
ATOM 778 O O . LEU A 1 100 ? -1.345 -5.731 -3.254 1.00 97.25 100 LEU A O 1
ATOM 782 N N . ARG A 1 101 ? -1.297 -6.033 -1.009 1.00 97.69 101 ARG A N 1
ATOM 783 C CA . ARG A 1 101 ? -2.749 -5.968 -0.758 1.00 97.69 101 ARG A CA 1
ATOM 784 C C . ARG A 1 101 ? -3.156 -4.888 0.240 1.00 97.69 101 ARG A C 1
ATOM 786 O O . ARG A 1 101 ? -4.308 -4.469 0.210 1.00 97.69 101 ARG A O 1
ATOM 793 N N . ARG A 1 102 ? -2.240 -4.432 1.100 1.00 98.06 102 ARG A N 1
ATOM 794 C CA . ARG A 1 102 ? -2.482 -3.382 2.095 1.00 98.06 102 ARG A CA 1
ATOM 795 C C . ARG A 1 102 ? -1.560 -2.193 1.859 1.00 98.06 102 ARG A C 1
ATOM 797 O O . ARG A 1 102 ? -0.340 -2.337 1.873 1.00 98.06 102 ARG A O 1
ATOM 804 N N . LEU A 1 103 ? -2.148 -1.015 1.705 1.00 96.94 103 LEU A N 1
ATOM 805 C CA . LEU A 1 103 ? -1.445 0.259 1.677 1.00 96.94 103 LEU A CA 1
ATOM 806 C C . LEU A 1 103 ? -1.708 0.996 2.988 1.00 96.94 103 LEU A C 1
ATOM 808 O O . LEU A 1 103 ? -2.840 1.392 3.246 1.00 96.94 103 LEU A O 1
ATOM 812 N N . LYS A 1 104 ? -0.670 1.183 3.803 1.00 95.69 104 LYS A N 1
ATOM 813 C CA . LYS A 1 104 ? -0.740 1.952 5.043 1.00 95.69 104 LYS A CA 1
ATOM 814 C C . LYS A 1 104 ? -0.101 3.317 4.849 1.00 95.69 104 LYS A C 1
ATOM 816 O O . LYS A 1 104 ? 1.092 3.414 4.565 1.00 95.69 104 LYS A O 1
ATOM 821 N N . LEU A 1 105 ? -0.894 4.369 4.998 1.00 93.31 105 LEU A N 1
ATOM 822 C CA . LEU A 1 105 ? -0.424 5.734 4.823 1.00 93.31 105 LEU A CA 1
ATOM 823 C C . LEU A 1 105 ? -0.051 6.360 6.168 1.00 93.31 105 LEU A C 1
ATOM 825 O O . LEU A 1 105 ? -0.788 6.267 7.149 1.00 93.31 105 LEU A O 1
ATOM 829 N N . LYS A 1 106 ? 1.105 7.024 6.193 1.00 89.81 106 LYS A N 1
ATOM 830 C CA . LYS A 1 106 ? 1.581 7.837 7.325 1.00 89.81 106 LYS A CA 1
ATOM 831 C C . LYS A 1 106 ? 1.034 9.263 7.279 1.00 89.81 106 LYS A C 1
ATOM 833 O O . LYS A 1 106 ? 1.005 9.976 8.279 1.00 89.81 106 LYS A O 1
ATOM 838 N N . THR A 1 107 ? 0.605 9.684 6.099 1.00 86.75 107 THR A N 1
ATOM 839 C CA . THR A 1 107 ? 0.159 11.035 5.769 1.00 86.75 107 THR A CA 1
ATOM 840 C C . THR A 1 107 ? -0.933 10.941 4.700 1.00 86.75 107 THR A C 1
ATOM 842 O O . THR A 1 107 ? -0.988 9.991 3.923 1.00 86.75 107 THR A O 1
ATOM 845 N N . CYS A 1 108 ? -1.874 11.887 4.717 1.00 81.56 108 CYS A N 1
ATOM 846 C CA . CYS A 1 108 ? -3.149 11.758 3.999 1.00 81.56 108 CYS A CA 1
ATOM 847 C C . CYS A 1 108 ? -3.672 13.107 3.500 1.00 81.56 108 CYS A C 1
ATOM 849 O O . CYS A 1 108 ? -4.856 13.420 3.600 1.00 81.56 108 CYS A O 1
ATOM 851 N N . THR A 1 109 ? -2.775 13.966 3.026 1.00 80.06 109 THR A N 1
ATOM 852 C CA . THR A 1 109 ? -3.130 15.343 2.661 1.00 80.06 109 THR A CA 1
ATOM 853 C C . THR A 1 109 ? -3.812 15.435 1.296 1.00 80.06 109 THR A C 1
ATOM 855 O O . THR A 1 109 ? -4.573 16.368 1.053 1.00 80.06 109 THR A O 1
ATOM 858 N N . GLN A 1 110 ? -3.564 14.471 0.399 1.00 71.31 110 GLN A N 1
ATOM 859 C CA . GLN A 1 110 ? -4.032 14.487 -0.995 1.00 71.31 110 GLN A CA 1
ATOM 860 C C . GLN A 1 110 ? -4.560 13.117 -1.462 1.00 71.31 110 GLN A C 1
ATOM 862 O O . GLN A 1 110 ? -4.141 12.611 -2.507 1.00 71.31 110 GLN A O 1
ATOM 867 N N . VAL A 1 111 ? -5.483 12.514 -0.700 1.00 68.12 111 VAL A N 1
ATOM 868 C CA . VAL A 1 111 ? -6.052 11.179 -0.999 1.00 68.12 111 VAL A CA 1
ATOM 869 C C . VAL A 1 111 ? -6.625 11.096 -2.409 1.00 68.12 111 VAL A C 1
ATOM 871 O O . VAL A 1 111 ? -6.233 10.226 -3.183 1.00 68.12 111 VAL A O 1
ATOM 874 N N . ALA A 1 112 ? -7.499 12.040 -2.761 1.00 70.81 112 ALA A N 1
ATOM 875 C CA . ALA A 1 112 ? -8.270 11.994 -4.001 1.00 70.81 112 ALA A CA 1
ATOM 876 C C . ALA A 1 112 ? -7.405 11.972 -5.275 1.00 70.81 112 ALA A C 1
ATOM 878 O O . ALA A 1 112 ? -7.847 11.465 -6.296 1.00 70.81 112 ALA A O 1
ATOM 879 N N . GLY A 1 113 ? -6.173 12.496 -5.227 1.00 84.12 113 GLY A N 1
ATOM 880 C CA . GLY A 1 113 ? -5.269 12.495 -6.378 1.00 84.12 113 GLY A CA 1
ATOM 881 C C . GLY A 1 113 ? -4.318 11.303 -6.364 1.00 84.12 113 GLY A C 1
ATOM 882 O O . GLY A 1 113 ? -4.463 10.354 -7.126 1.00 84.12 113 GLY A O 1
ATOM 883 N N . ARG A 1 114 ? -3.316 11.351 -5.481 1.00 89.38 114 ARG A N 1
ATOM 884 C CA . ARG A 1 114 ? -2.161 10.437 -5.543 1.00 89.38 114 ARG A CA 1
ATOM 885 C C . ARG A 1 114 ? -2.529 9.003 -5.192 1.00 89.38 114 ARG A C 1
ATOM 887 O O . ARG A 1 114 ? -2.023 8.073 -5.812 1.00 89.38 114 ARG A O 1
ATOM 894 N N . VAL A 1 115 ? -3.394 8.838 -4.192 1.00 91.75 115 VAL A N 1
ATOM 895 C CA . VAL A 1 115 ? -3.803 7.514 -3.720 1.00 91.75 115 VAL A CA 1
ATOM 896 C C . VAL A 1 115 ? -4.730 6.875 -4.744 1.00 91.75 115 VAL A C 1
ATOM 898 O O . VAL A 1 115 ? -4.474 5.746 -5.143 1.00 91.75 115 VAL A O 1
ATOM 901 N N . MET A 1 116 ? -5.724 7.613 -5.251 1.00 90.94 116 MET A N 1
ATOM 902 C CA . MET A 1 116 ? -6.624 7.113 -6.301 1.00 90.94 116 MET A CA 1
ATOM 903 C C . MET A 1 116 ? -5.872 6.680 -7.558 1.00 90.94 116 MET A C 1
ATOM 905 O O . MET A 1 116 ? -6.081 5.566 -8.027 1.00 90.94 116 MET A O 1
ATOM 909 N N . THR A 1 117 ? -4.959 7.510 -8.077 1.00 91.56 117 THR A N 1
ATOM 910 C CA . THR A 1 117 ? -4.158 7.153 -9.260 1.00 91.56 117 THR A CA 1
ATOM 911 C C . THR A 1 117 ? -3.359 5.872 -9.034 1.00 91.56 117 THR A C 1
ATOM 913 O O . THR A 1 117 ? -3.321 5.007 -9.905 1.00 91.56 117 THR A O 1
ATOM 916 N N . PHE A 1 118 ? -2.750 5.716 -7.857 1.00 93.88 118 PHE A N 1
ATOM 917 C CA . PHE A 1 118 ? -2.001 4.508 -7.527 1.00 93.88 118 PHE A CA 1
ATOM 918 C C . PHE A 1 118 ? -2.899 3.269 -7.406 1.00 93.88 118 PHE A C 1
ATOM 920 O O . PHE A 1 118 ? -2.562 2.217 -7.947 1.00 93.88 118 PHE A O 1
ATOM 927 N N . LEU A 1 119 ? -4.050 3.386 -6.737 1.00 94.88 119 LEU A N 1
ATOM 928 C CA . LEU A 1 119 ? -5.019 2.295 -6.616 1.00 94.88 119 LEU A CA 1
ATOM 929 C C . LEU A 1 119 ? -5.552 1.868 -7.990 1.00 94.88 119 LEU A C 1
ATOM 931 O O . LEU A 1 119 ? -5.572 0.674 -8.281 1.00 94.88 119 LEU A O 1
ATOM 935 N N . GLN A 1 120 ? -5.904 2.826 -8.853 1.00 93.19 120 GLN A N 1
ATOM 936 C CA . GLN A 1 120 ? -6.385 2.541 -10.204 1.00 93.19 120 GLN A CA 1
ATOM 937 C C . GLN A 1 120 ? -5.317 1.840 -11.046 1.00 93.19 120 GLN A C 1
ATOM 939 O O . GLN A 1 120 ? -5.589 0.789 -11.613 1.00 93.19 120 GLN A O 1
ATOM 944 N N . ALA A 1 121 ? -4.075 2.336 -11.033 1.00 92.81 121 ALA A N 1
ATOM 945 C CA . ALA A 1 121 ? -2.972 1.698 -11.752 1.00 92.81 121 ALA A CA 1
ATOM 946 C C . ALA A 1 121 ? -2.754 0.236 -11.313 1.00 92.81 121 ALA A C 1
ATOM 948 O O . ALA A 1 121 ? -2.426 -0.631 -12.121 1.00 92.81 121 ALA A O 1
ATOM 949 N N . ARG A 1 122 ? -2.965 -0.066 -10.026 1.00 95.00 122 ARG A N 1
ATOM 950 C CA . ARG A 1 122 ? -2.894 -1.433 -9.491 1.00 95.00 122 ARG A CA 1
ATOM 951 C C . ARG A 1 122 ? -4.058 -2.312 -9.949 1.00 95.00 122 ARG A C 1
ATOM 953 O O . ARG A 1 122 ? -3.838 -3.495 -10.208 1.00 95.00 122 ARG A O 1
ATOM 960 N N . ILE A 1 123 ? -5.265 -1.759 -10.046 1.00 94.88 123 ILE A N 1
ATOM 961 C CA . ILE A 1 123 ? -6.443 -2.452 -10.590 1.00 94.88 123 ILE A CA 1
ATOM 962 C C . ILE A 1 123 ? -6.218 -2.782 -12.065 1.00 94.88 123 ILE A C 1
ATOM 964 O O . ILE A 1 123 ? -6.366 -3.941 -12.447 1.00 94.88 123 ILE A O 1
ATOM 968 N N . ASP A 1 124 ? -5.784 -1.800 -12.856 1.00 92.88 124 ASP A N 1
ATOM 969 C CA . ASP A 1 124 ? -5.535 -1.948 -14.294 1.00 92.88 124 ASP A CA 1
ATOM 970 C C . ASP A 1 124 ? -4.444 -2.993 -14.578 1.00 92.88 124 ASP A C 1
ATOM 972 O O . ASP A 1 124 ? -4.504 -3.719 -15.569 1.00 92.88 124 ASP A O 1
ATOM 976 N N . ALA A 1 125 ? -3.476 -3.127 -13.667 1.00 91.56 125 ALA A N 1
ATOM 977 C CA . ALA A 1 125 ? -2.438 -4.151 -13.724 1.00 91.56 125 ALA A CA 1
ATOM 978 C C . ALA A 1 125 ? -2.888 -5.544 -13.228 1.00 91.56 125 ALA A C 1
ATOM 980 O O . ALA A 1 125 ? -2.066 -6.453 -13.190 1.00 91.56 125 ALA A O 1
ATOM 981 N N . CYS A 1 126 ? -4.150 -5.742 -12.827 1.00 94.38 126 CYS A N 1
ATOM 982 C CA . CYS A 1 126 ? -4.672 -6.976 -12.213 1.00 94.38 126 CYS A CA 1
ATOM 983 C C . CYS A 1 126 ? -4.053 -7.336 -10.844 1.00 94.38 126 CYS A C 1
ATOM 985 O O . CYS A 1 126 ? -4.129 -8.484 -10.396 1.00 94.38 126 CYS A O 1
ATOM 987 N N . PHE A 1 127 ? -3.500 -6.355 -10.126 1.00 95.62 127 PHE A N 1
ATOM 988 C CA . PHE A 1 127 ? -2.962 -6.527 -8.773 1.00 95.62 127 PHE A CA 1
ATOM 989 C C . PHE A 1 127 ? -3.615 -5.562 -7.770 1.00 95.62 127 PHE A C 1
ATOM 991 O O . PHE A 1 127 ? -2.919 -4.763 -7.133 1.00 95.62 127 PHE A O 1
ATOM 998 N N . PRO A 1 128 ? -4.949 -5.632 -7.587 1.00 96.50 128 PRO A N 1
ATOM 999 C CA . PRO A 1 128 ? -5.678 -4.670 -6.771 1.00 96.50 128 PRO A CA 1
ATOM 1000 C C . PRO A 1 128 ? -5.222 -4.693 -5.308 1.00 96.50 128 PRO A C 1
ATOM 1002 O O . PRO A 1 128 ? -4.878 -5.742 -4.748 1.00 96.50 128 PRO A O 1
ATOM 1005 N N . ILE A 1 129 ? -5.253 -3.515 -4.693 1.00 97.69 129 ILE A N 1
ATOM 1006 C CA . ILE A 1 129 ? -5.077 -3.326 -3.254 1.00 97.69 129 ILE A CA 1
ATOM 1007 C C . ILE A 1 129 ? -6.457 -3.447 -2.617 1.00 97.69 129 ILE A C 1
ATOM 1009 O O . ILE A 1 129 ? -7.388 -2.776 -3.047 1.00 97.69 129 ILE A O 1
ATOM 1013 N N . SER A 1 130 ? -6.587 -4.311 -1.614 1.00 97.81 130 SER A N 1
ATOM 1014 C CA . SER A 1 130 ? -7.859 -4.573 -0.935 1.00 97.81 130 SER A CA 1
ATOM 1015 C C . SER A 1 130 ? -8.000 -3.800 0.372 1.00 97.81 130 SER A C 1
ATOM 1017 O O . SER A 1 130 ? -9.093 -3.732 0.915 1.00 97.81 130 SER A O 1
ATOM 1019 N N . VAL A 1 131 ? -6.913 -3.228 0.903 1.00 98.12 131 VAL A N 1
ATOM 1020 C CA . VAL A 1 131 ? -6.947 -2.462 2.152 1.00 98.12 131 VAL A CA 1
ATOM 1021 C C . VAL A 1 131 ? -6.198 -1.139 2.026 1.00 98.12 131 VAL A C 1
ATOM 1023 O O . VAL A 1 131 ? -4.995 -1.128 1.763 1.00 98.12 131 VAL A O 1
ATOM 1026 N N . LEU A 1 132 ? -6.893 -0.038 2.308 1.00 95.62 132 LEU A N 1
ATOM 1027 C CA . LEU A 1 132 ? -6.323 1.281 2.559 1.00 95.62 132 LEU A CA 1
ATOM 1028 C C . LEU A 1 132 ? -6.385 1.584 4.061 1.00 95.62 132 LEU A C 1
ATOM 1030 O O . LEU A 1 132 ? -7.453 1.742 4.646 1.00 95.62 132 LEU A O 1
ATOM 1034 N N . ASP A 1 133 ? -5.228 1.666 4.699 1.00 95.12 133 ASP A N 1
ATOM 1035 C CA . ASP A 1 133 ? -5.095 1.865 6.136 1.00 95.12 133 ASP A CA 1
ATOM 1036 C C . ASP A 1 133 ? -4.576 3.279 6.429 1.00 95.12 133 ASP A C 1
ATOM 1038 O O . ASP A 1 133 ? -3.420 3.615 6.175 1.00 95.12 133 ASP A O 1
ATOM 1042 N N . LEU A 1 134 ? -5.464 4.118 6.955 1.00 92.06 134 LEU A N 1
ATOM 1043 C CA . LEU A 1 134 ? -5.239 5.516 7.317 1.00 92.06 134 LEU A CA 1
ATOM 1044 C C . LEU A 1 134 ? -5.114 5.695 8.838 1.00 92.06 134 LEU A C 1
ATOM 1046 O O . LEU A 1 134 ? -5.234 6.808 9.345 1.00 92.06 134 LEU A O 1
ATOM 1050 N N . THR A 1 135 ? -4.912 4.616 9.601 1.00 91.12 135 THR A N 1
ATOM 1051 C CA . THR A 1 135 ? -4.890 4.671 11.076 1.00 91.12 135 THR A CA 1
ATOM 1052 C C . THR A 1 135 ? -3.709 5.456 11.651 1.00 91.12 135 THR A C 1
ATOM 1054 O O . THR A 1 135 ? -3.781 5.916 12.791 1.00 91.12 135 THR A O 1
ATOM 1057 N N . GLU A 1 136 ? -2.638 5.629 10.872 1.00 89.19 136 GLU A N 1
ATOM 1058 C CA . GLU A 1 136 ? -1.459 6.436 11.221 1.00 89.19 136 GLU A CA 1
ATOM 1059 C C . GLU A 1 136 ? -1.516 7.862 10.652 1.00 89.19 136 GLU A C 1
ATOM 1061 O O . GLU A 1 136 ? -0.651 8.685 10.944 1.00 89.19 136 GLU A O 1
ATOM 1066 N N . CYS A 1 137 ? -2.539 8.182 9.861 1.00 87.50 137 CYS A N 1
ATOM 1067 C CA . CYS A 1 137 ? -2.689 9.505 9.283 1.00 87.50 137 CYS A CA 1
ATOM 1068 C C . CYS A 1 137 ? -3.206 10.496 10.330 1.00 87.50 137 CYS A C 1
ATOM 1070 O O . CYS A 1 137 ? -4.284 10.322 10.899 1.00 87.50 137 CYS A O 1
ATOM 1072 N N . PHE A 1 138 ? -2.482 11.599 10.527 1.00 74.81 138 PHE A N 1
ATOM 1073 C CA . PHE A 1 138 ? -2.974 12.732 11.313 1.00 74.81 138 PHE A CA 1
ATOM 1074 C C . PHE A 1 138 ? -4.016 13.518 10.514 1.00 74.81 138 PHE A C 1
ATOM 1076 O O . PHE A 1 138 ? -3.727 14.531 9.878 1.00 74.81 138 PHE A O 1
ATOM 1083 N N . ILE A 1 139 ? -5.251 13.031 10.538 1.00 67.81 139 ILE A N 1
ATOM 1084 C CA . ILE A 1 139 ? -6.402 13.701 9.941 1.00 67.81 139 ILE A CA 1
ATOM 1085 C C . ILE A 1 139 ? -6.866 14.802 10.909 1.00 67.81 139 ILE A C 1
ATOM 1087 O O . ILE A 1 139 ? -7.756 14.601 11.734 1.00 67.81 139 ILE A O 1
ATOM 1091 N N . GLU A 1 140 ? -6.204 15.963 10.881 1.00 61.44 140 GLU A N 1
ATOM 1092 C CA . GLU A 1 140 ? -6.587 17.111 11.725 1.00 61.44 140 GLU A CA 1
ATOM 1093 C C . GLU A 1 140 ? -7.825 17.850 11.205 1.00 61.44 140 GLU A C 1
ATOM 1095 O O . GLU A 1 140 ? -8.562 18.465 11.975 1.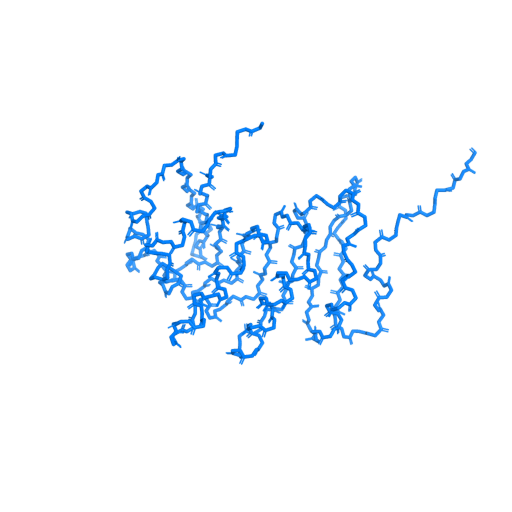00 61.44 140 GLU A O 1
ATOM 1100 N N . ARG A 1 141 ? -8.042 17.809 9.891 1.00 56.56 141 ARG A N 1
ATOM 1101 C CA . ARG A 1 141 ? -9.187 18.394 9.194 1.00 56.56 141 ARG A CA 1
ATOM 1102 C C . ARG A 1 141 ? -9.853 17.299 8.386 1.00 56.56 141 ARG A C 1
ATOM 1104 O O . ARG A 1 141 ? -9.169 16.366 7.970 1.00 56.56 141 ARG A O 1
ATOM 1111 N N . MET A 1 142 ? -11.169 17.429 8.216 1.00 52.28 142 MET A N 1
ATOM 1112 C CA . MET A 1 142 ? -12.013 16.533 7.426 1.00 52.28 142 MET A CA 1
ATOM 1113 C C . MET A 1 142 ? -11.222 16.017 6.210 1.00 52.28 142 MET A C 1
ATOM 1115 O O . MET A 1 142 ? -10.688 16.849 5.469 1.00 52.28 142 MET A O 1
ATOM 1119 N N . PRO A 1 143 ? -11.050 14.693 6.045 1.00 56.53 143 PRO A N 1
ATOM 1120 C CA . PRO A 1 143 ? -10.348 14.126 4.909 1.00 56.53 143 PRO A CA 1
ATOM 1121 C C . PRO A 1 143 ? -10.841 14.733 3.608 1.00 56.53 143 PRO A C 1
ATOM 1123 O O . PRO A 1 143 ? -12.022 15.089 3.517 1.00 56.53 143 PRO A O 1
ATOM 1126 N N . PRO A 1 144 ? -9.967 14.820 2.592 1.00 60.06 144 PRO A N 1
ATOM 1127 C CA . PRO A 1 144 ? -10.414 15.055 1.227 1.00 60.06 144 PRO A CA 1
ATOM 1128 C C . PRO A 1 144 ? -11.603 14.133 0.925 1.00 60.06 144 PRO A C 1
ATOM 1130 O O . PRO A 1 144 ? -11.623 13.033 1.475 1.00 60.06 144 PRO A O 1
ATOM 1133 N N . PRO A 1 145 ? -12.567 14.538 0.083 1.00 64.81 145 PRO A N 1
ATOM 1134 C CA . PRO A 1 145 ? -13.728 13.717 -0.239 1.00 64.81 145 PRO A CA 1
ATOM 1135 C C . PRO A 1 145 ? -13.265 12.350 -0.748 1.00 64.81 145 PRO A C 1
ATOM 1137 O O . PRO A 1 145 ? -12.833 12.189 -1.888 1.00 64.81 145 PRO A O 1
ATOM 1140 N N . ILE A 1 146 ? -13.299 11.367 0.146 1.00 73.38 146 ILE A N 1
ATOM 1141 C CA . ILE A 1 146 ? -12.927 9.984 -0.135 1.00 73.38 146 ILE A CA 1
ATOM 1142 C C . ILE A 1 146 ? -14.114 9.199 -0.695 1.00 73.38 146 ILE A C 1
ATOM 1144 O O . ILE A 1 146 ? -13.994 8.007 -0.930 1.00 73.38 146 ILE A O 1
ATOM 1148 N N . GLU A 1 147 ? -15.239 9.871 -0.948 1.00 77.62 147 GLU A N 1
ATOM 1149 C CA . GLU A 1 147 ? -16.389 9.361 -1.701 1.00 77.62 147 GLU A CA 1
ATOM 1150 C C . GLU A 1 147 ? -15.948 8.732 -3.030 1.00 77.62 147 GLU A C 1
ATOM 1152 O O . GLU A 1 147 ? -16.534 7.761 -3.489 1.00 77.62 147 GLU A O 1
ATOM 1157 N N . MET A 1 148 ? -14.857 9.230 -3.623 1.00 83.12 148 MET A N 1
ATOM 1158 C CA . MET A 1 148 ? -14.266 8.643 -4.827 1.00 83.12 148 MET A CA 1
ATOM 1159 C C . MET A 1 148 ? -13.763 7.205 -4.624 1.00 83.12 148 MET A C 1
ATOM 1161 O O . MET A 1 148 ? -13.744 6.445 -5.588 1.00 83.12 148 MET A O 1
ATOM 1165 N N . LEU A 1 149 ? -13.383 6.810 -3.402 1.00 88.50 149 LEU A N 1
ATOM 1166 C CA . LEU A 1 149 ? -12.984 5.432 -3.095 1.00 88.50 149 LEU A CA 1
ATOM 1167 C C . LEU A 1 149 ? -14.154 4.456 -3.223 1.00 88.50 149 LEU A C 1
ATOM 1169 O O . LEU A 1 149 ? -13.908 3.290 -3.503 1.00 88.50 149 LEU A O 1
ATOM 1173 N N . GLU A 1 150 ? -15.404 4.919 -3.090 1.00 89.88 150 GLU A N 1
ATOM 1174 C CA . GLU A 1 150 ? -16.603 4.082 -3.264 1.00 89.88 150 GLU A CA 1
ATOM 1175 C C . GLU A 1 150 ? -16.651 3.412 -4.641 1.00 89.88 150 GLU A C 1
ATOM 1177 O O . GLU A 1 150 ? -17.239 2.350 -4.800 1.00 89.88 150 GLU A O 1
ATOM 1182 N N . GLN A 1 151 ? -15.977 3.997 -5.634 1.00 89.75 151 GLN A N 1
ATOM 1183 C CA . GLN A 1 151 ? -15.871 3.446 -6.984 1.00 89.75 151 GLN A CA 1
ATOM 1184 C C . GLN A 1 151 ? -14.994 2.180 -7.046 1.00 89.75 151 GLN A C 1
ATOM 1186 O O . GLN A 1 151 ? -15.022 1.462 -8.045 1.00 89.75 151 GLN A O 1
ATOM 1191 N N . ILE A 1 152 ? -14.213 1.895 -5.998 1.00 93.00 152 ILE A N 1
ATOM 1192 C CA . ILE A 1 152 ? -13.320 0.739 -5.906 1.00 93.00 152 ILE A CA 1
ATOM 1193 C C . ILE A 1 152 ? -13.987 -0.349 -5.057 1.00 93.00 152 ILE A C 1
ATOM 1195 O O . ILE A 1 152 ? -13.738 -0.475 -3.858 1.00 93.00 152 ILE A O 1
ATOM 1199 N N . ASN A 1 153 ? -14.831 -1.156 -5.699 1.00 93.12 153 ASN A N 1
ATOM 1200 C CA . ASN A 1 153 ? -15.560 -2.239 -5.036 1.00 93.12 153 ASN A CA 1
ATOM 1201 C C . ASN A 1 153 ? -14.618 -3.210 -4.300 1.00 93.12 153 ASN A C 1
ATOM 1203 O O . ASN A 1 153 ? -13.660 -3.727 -4.880 1.00 93.12 153 ASN A O 1
ATOM 1207 N N . GLY A 1 154 ? -14.932 -3.492 -3.034 1.00 93.12 154 GLY A N 1
ATOM 1208 C CA . GLY A 1 154 ? -14.175 -4.413 -2.182 1.00 93.12 154 GLY A CA 1
ATOM 1209 C C . GLY A 1 154 ? -12.910 -3.816 -1.554 1.00 93.12 154 GLY A C 1
ATOM 1210 O O . GLY A 1 154 ? -12.135 -4.552 -0.941 1.00 93.12 154 GLY A O 1
ATOM 1211 N N . LEU A 1 155 ? -12.675 -2.504 -1.690 1.00 96.31 155 LEU A N 1
ATOM 1212 C CA . LEU A 1 155 ? -11.628 -1.811 -0.940 1.00 96.31 155 LEU A CA 1
ATOM 1213 C C . LEU A 1 155 ? -12.089 -1.560 0.500 1.00 96.31 155 LEU A C 1
ATOM 1215 O O . LEU A 1 155 ? -13.015 -0.796 0.750 1.00 96.31 155 LEU A O 1
ATOM 1219 N N . SER A 1 156 ? -11.392 -2.145 1.465 1.00 96.12 156 SER A N 1
ATOM 1220 C CA . SER A 1 156 ? -11.573 -1.833 2.879 1.00 96.12 156 SER A CA 1
ATOM 1221 C C . SER A 1 156 ? -10.767 -0.595 3.270 1.00 96.12 156 SER A C 1
ATOM 1223 O O . SER A 1 156 ? -9.554 -0.549 3.054 1.00 96.12 156 SER A O 1
ATOM 1225 N N . VAL A 1 157 ? -11.402 0.379 3.914 1.00 92.94 157 VAL A N 1
ATOM 1226 C CA . VAL A 1 157 ? -10.762 1.592 4.432 1.00 92.94 157 VAL A CA 1
ATOM 1227 C C . VAL A 1 157 ? -10.786 1.566 5.957 1.00 92.94 157 VAL A C 1
ATOM 1229 O O . VAL A 1 157 ? -11.846 1.442 6.563 1.00 92.94 157 VAL A O 1
ATOM 1232 N N . TYR A 1 158 ? -9.618 1.708 6.582 1.00 93.06 158 TYR A N 1
ATOM 1233 C CA . TYR A 1 158 ? -9.475 1.812 8.037 1.00 93.06 158 TYR A CA 1
ATOM 1234 C C . TYR A 1 158 ? -8.966 3.195 8.413 1.00 93.06 158 TYR A C 1
ATOM 1236 O O . TYR A 1 158 ? -8.062 3.713 7.763 1.00 93.06 158 TYR A O 1
ATOM 1244 N N . TRP A 1 159 ? -9.482 3.787 9.485 1.00 90.12 159 TRP A N 1
ATOM 1245 C CA . TRP A 1 159 ? -8.980 5.068 9.984 1.00 90.12 159 TRP A CA 1
ATOM 1246 C C . TRP A 1 159 ? -9.195 5.219 11.483 1.00 90.12 159 TRP A C 1
ATOM 1248 O O . TRP A 1 159 ? -9.981 4.501 12.095 1.00 90.12 159 TRP A O 1
ATOM 1258 N N . ARG A 1 160 ? -8.506 6.191 12.080 1.00 87.12 160 ARG A N 1
ATOM 1259 C CA . ARG A 1 160 ? -8.678 6.564 13.484 1.00 87.12 160 ARG A CA 1
ATOM 1260 C C . ARG A 1 160 ? -8.963 8.058 13.579 1.00 87.12 160 ARG A C 1
ATOM 1262 O O . ARG A 1 160 ? -8.254 8.863 12.977 1.00 87.12 160 ARG A O 1
ATOM 1269 N N . ARG A 1 161 ? -10.002 8.441 14.324 1.00 81.38 161 ARG A N 1
ATOM 1270 C CA . ARG A 1 161 ? -10.287 9.857 14.608 1.00 81.38 161 ARG A CA 1
ATOM 1271 C C . ARG A 1 161 ? -9.341 10.364 15.697 1.00 81.38 161 ARG A C 1
ATOM 1273 O O . ARG A 1 161 ? -8.994 9.637 16.625 1.00 81.38 161 ARG A O 1
ATOM 1280 N N . ARG A 1 162 ? -8.927 11.631 15.609 1.00 78.19 162 ARG A N 1
ATOM 1281 C CA . ARG A 1 162 ? -8.047 12.236 16.619 1.00 78.19 162 ARG A CA 1
ATOM 1282 C C . ARG A 1 162 ? -8.708 12.182 18.000 1.00 78.19 162 ARG A C 1
ATOM 1284 O O . ARG A 1 162 ? -9.833 12.642 18.161 1.00 78.19 162 ARG A O 1
ATOM 1291 N N . GLY A 1 163 ? -7.979 11.667 18.989 1.00 81.25 163 GLY A N 1
ATOM 1292 C CA . GLY A 1 163 ? -8.460 11.558 20.370 1.00 81.25 163 GLY A CA 1
ATOM 1293 C C . GLY A 1 163 ? -9.398 10.376 20.627 1.00 81.25 163 GLY A C 1
ATOM 1294 O O . GLY A 1 163 ? -9.951 10.290 21.717 1.00 81.25 163 GLY A O 1
ATOM 1295 N N . GLN A 1 164 ? -9.574 9.479 19.654 1.00 82.31 164 GLN A N 1
ATOM 1296 C CA . GLN A 1 164 ? -10.273 8.210 19.833 1.00 82.31 164 GLN A CA 1
ATOM 1297 C C . GLN A 1 164 ? -9.298 7.052 19.616 1.00 82.31 164 GLN A C 1
ATOM 1299 O O . GLN A 1 164 ? -8.504 7.082 18.677 1.00 82.31 164 GLN A O 1
ATOM 1304 N N . ASP A 1 165 ? -9.373 6.027 20.463 1.00 84.88 165 ASP A N 1
ATOM 1305 C CA . ASP A 1 165 ? -8.570 4.807 20.301 1.00 84.88 165 ASP A CA 1
ATOM 1306 C C . ASP A 1 165 ? -9.187 3.843 19.276 1.00 84.88 165 ASP A C 1
ATOM 1308 O O . ASP A 1 165 ? -8.479 3.047 18.648 1.00 84.88 165 ASP A O 1
ATOM 1312 N N . GLU A 1 166 ? -10.502 3.959 19.070 1.00 90.44 166 GLU A N 1
ATOM 1313 C CA . GLU A 1 166 ? -11.284 3.115 18.174 1.00 90.44 166 GLU A CA 1
ATOM 1314 C C . GLU A 1 166 ? -10.876 3.306 16.706 1.00 90.44 166 GLU A C 1
ATOM 1316 O O . GLU A 1 166 ? -10.734 4.425 16.202 1.00 90.44 166 GLU A O 1
ATOM 1321 N N . ILE A 1 167 ? -10.677 2.179 16.019 1.00 90.94 167 ILE A N 1
ATOM 1322 C CA . ILE A 1 167 ? -10.428 2.135 14.580 1.00 90.94 167 ILE A CA 1
ATOM 1323 C C . ILE A 1 167 ? -11.777 1.972 13.890 1.00 90.94 167 ILE A C 1
ATOM 1325 O O . ILE A 1 167 ? -12.470 0.979 14.091 1.00 90.94 167 ILE A O 1
ATOM 1329 N N . SER A 1 168 ? -12.127 2.940 13.055 1.00 89.12 168 SER A N 1
ATOM 1330 C CA . SER A 1 168 ? -13.283 2.859 12.173 1.00 89.12 168 SER A CA 1
ATOM 1331 C C . SER A 1 168 ? -12.946 2.066 10.908 1.00 89.12 168 SER A C 1
ATOM 1333 O O . SER A 1 168 ? -11.790 2.022 10.474 1.00 89.12 168 SER A O 1
ATOM 1335 N N . TYR A 1 169 ? -13.974 1.460 10.319 1.00 91.31 169 TYR A N 1
ATOM 1336 C CA . TYR A 1 169 ? -13.899 0.616 9.130 1.00 91.31 169 TYR A CA 1
ATOM 1337 C C . TYR A 1 169 ? -15.011 0.982 8.151 1.00 91.31 169 TYR A C 1
ATOM 1339 O O . TYR A 1 169 ? -16.133 1.277 8.564 1.00 91.31 169 TYR A O 1
ATOM 1347 N N . TYR A 1 170 ? -14.703 0.896 6.863 1.00 90.81 170 TYR A N 1
ATOM 1348 C CA . TYR A 1 170 ? -15.677 0.951 5.786 1.00 90.81 170 TYR A CA 1
ATOM 1349 C C . TYR A 1 170 ? -15.272 0.030 4.641 1.00 90.81 170 TYR A C 1
ATOM 1351 O O . TYR A 1 170 ? -14.082 -0.160 4.394 1.00 90.81 170 TYR A O 1
ATOM 1359 N N . GLU A 1 171 ? -16.254 -0.503 3.925 1.00 94.38 171 GLU A N 1
ATOM 1360 C CA . GLU A 1 171 ? -16.048 -1.305 2.723 1.00 94.38 171 GLU A CA 1
ATOM 1361 C C . GLU A 1 171 ? -16.626 -0.572 1.515 1.00 94.38 171 GLU A C 1
ATOM 1363 O O . GLU A 1 171 ? -17.832 -0.360 1.426 1.00 94.38 171 GLU A O 1
ATOM 1368 N N . CYS A 1 172 ? -15.762 -0.170 0.588 1.00 92.31 172 CYS A N 1
ATOM 1369 C CA . CYS A 1 172 ? -16.166 0.525 -0.624 1.00 92.31 172 CYS A CA 1
ATOM 1370 C C . CYS A 1 172 ? -17.017 -0.371 -1.530 1.00 92.31 172 CYS A C 1
ATOM 1372 O O . CYS A 1 172 ? -16.692 -1.539 -1.768 1.00 92.31 172 CYS A O 1
ATOM 1374 N N . GLY A 1 173 ? -18.095 0.209 -2.056 1.00 90.81 173 GLY A N 1
ATOM 1375 C CA . GLY A 1 173 ? -19.113 -0.479 -2.848 1.00 90.81 173 GLY A CA 1
ATOM 1376 C C . GLY A 1 173 ? -20.293 -0.997 -2.017 1.00 90.81 173 GLY A C 1
ATOM 1377 O O . GLY A 1 173 ? -21.152 -1.694 -2.561 1.00 90.81 173 GLY A O 1
ATOM 1378 N N . SER A 1 174 ? -20.364 -0.680 -0.716 1.00 90.31 174 SER A N 1
ATOM 1379 C CA . SER A 1 174 ? -21.492 -1.062 0.146 1.00 90.31 174 SER A CA 1
ATOM 1380 C C . SER A 1 174 ? -22.746 -0.206 -0.067 1.00 90.31 174 SER A C 1
ATOM 1382 O O . SER A 1 174 ? -23.805 -0.550 0.460 1.00 90.31 174 SER A O 1
ATOM 1384 N N . GLY A 1 175 ? -22.656 0.897 -0.824 1.00 84.88 175 GLY A N 1
ATOM 1385 C CA . GLY A 1 175 ? -23.794 1.765 -1.131 1.00 84.88 175 GLY A CA 1
ATOM 1386 C C . GLY A 1 175 ? -24.158 2.751 -0.019 1.00 84.88 175 GLY A C 1
ATOM 1387 O O . GLY A 1 175 ? -25.281 3.251 -0.004 1.00 84.88 175 GLY A O 1
ATOM 1388 N N . THR A 1 176 ? -23.232 3.030 0.905 1.00 84.44 176 THR A N 1
ATOM 1389 C CA . THR A 1 176 ? -23.412 4.008 1.995 1.00 84.44 176 THR A CA 1
ATOM 1390 C C . THR A 1 176 ? -22.198 4.938 2.113 1.00 84.44 176 THR A C 1
ATOM 1392 O O . THR A 1 176 ? -21.536 4.964 3.156 1.00 84.44 176 THR A O 1
ATOM 1395 N N . PRO A 1 177 ? -21.852 5.700 1.058 1.00 78.56 177 PRO A N 1
ATOM 1396 C CA . PRO A 1 177 ? -20.653 6.538 1.045 1.00 78.56 177 PRO A CA 1
ATOM 1397 C C . PRO A 1 177 ? -20.680 7.629 2.124 1.00 78.56 177 PRO A C 1
ATOM 1399 O O . PRO A 1 177 ? -19.633 8.155 2.489 1.00 78.56 177 PRO A O 1
ATOM 1402 N N . GLU A 1 178 ? -21.839 7.949 2.703 1.00 76.00 178 GLU A N 1
ATOM 1403 C CA . GLU A 1 178 ? -21.964 8.929 3.783 1.00 76.00 178 GLU A CA 1
ATOM 1404 C C . GLU A 1 178 ? -21.217 8.496 5.053 1.00 76.00 178 GLU A C 1
ATOM 1406 O O . GLU A 1 178 ? -20.807 9.343 5.846 1.00 76.00 178 GLU A O 1
ATOM 1411 N N . THR A 1 179 ? -20.971 7.196 5.259 1.00 73.44 179 THR A N 1
ATOM 1412 C CA . THR A 1 179 ? -20.147 6.730 6.391 1.00 73.44 179 THR A CA 1
ATOM 1413 C C . THR A 1 179 ? -18.664 7.043 6.215 1.00 73.44 179 THR A C 1
ATOM 1415 O O . THR A 1 179 ? -17.918 7.065 7.194 1.00 73.44 179 THR A O 1
ATOM 1418 N N . LEU A 1 180 ? -18.245 7.353 4.986 1.00 69.19 180 LEU A N 1
ATOM 1419 C CA . LEU A 1 180 ? -16.931 7.911 4.703 1.00 69.19 180 LEU A CA 1
ATOM 1420 C C . LEU A 1 180 ? -16.848 9.417 5.009 1.00 69.19 180 LEU A C 1
ATOM 1422 O O . LEU A 1 180 ? -15.761 9.994 4.962 1.00 69.19 180 LEU A O 1
ATOM 1426 N N . CYS A 1 181 ? -17.957 10.082 5.355 1.00 67.75 181 CYS A N 1
ATOM 1427 C CA . CYS A 1 181 ? -17.925 11.464 5.816 1.00 67.75 181 CYS A CA 1
ATOM 1428 C C . CYS A 1 181 ? -17.455 11.518 7.278 1.00 67.75 181 CYS A C 1
ATOM 1430 O O . CYS A 1 181 ? -18.184 11.214 8.223 1.00 67.75 181 CYS A O 1
ATOM 1432 N N . PHE A 1 182 ? -16.228 11.987 7.493 1.00 65.56 182 PHE A N 1
ATOM 1433 C CA . PHE A 1 182 ? -15.620 12.161 8.820 1.00 65.56 182 PHE A CA 1
ATOM 1434 C C . PHE A 1 182 ? -16.129 13.415 9.541 1.00 65.56 182 PHE A C 1
ATOM 1436 O O . PHE A 1 182 ? -15.340 14.185 10.097 1.00 65.56 182 PHE A O 1
ATOM 1443 N N . LEU A 1 183 ? -17.438 13.666 9.496 1.00 58.44 183 LEU A N 1
ATOM 1444 C CA . LEU A 1 183 ? -18.016 14.812 10.181 1.00 58.44 183 LEU A CA 1
ATOM 1445 C C . LEU A 1 183 ? -17.717 14.705 11.687 1.00 58.44 183 LEU A C 1
ATOM 1447 O O . LEU A 1 183 ? -17.838 13.613 12.264 1.00 58.44 183 LEU A O 1
ATOM 1451 N N . PRO A 1 184 ? -17.306 15.812 12.335 1.00 54.50 184 PRO A N 1
ATOM 1452 C CA . PRO A 1 184 ? -17.215 15.837 13.784 1.00 54.50 184 PRO A CA 1
ATOM 1453 C C . PRO A 1 184 ? -18.590 15.491 14.360 1.00 54.50 184 PRO A C 1
ATOM 1455 O O . PRO A 1 184 ? -19.620 15.869 13.796 1.00 54.50 184 PRO A O 1
ATOM 1458 N N . ALA A 1 185 ? -18.610 14.757 15.476 1.00 52.75 185 ALA A N 1
ATOM 1459 C CA . ALA A 1 185 ? -19.848 14.578 16.224 1.00 52.75 185 ALA A CA 1
ATOM 1460 C C . ALA A 1 185 ? -20.450 15.970 16.496 1.00 52.75 185 ALA A C 1
ATOM 1462 O O . ALA A 1 185 ? -19.682 16.896 16.786 1.00 52.75 185 ALA A O 1
ATOM 1463 N N . PRO A 1 186 ? -21.777 16.153 16.371 1.00 49.12 186 PRO A N 1
ATOM 1464 C CA . PRO A 1 186 ? -22.394 17.436 16.668 1.00 49.12 186 PRO A CA 1
ATOM 1465 C C . PRO A 1 186 ? -21.974 17.850 18.076 1.00 49.12 186 PRO A C 1
ATOM 1467 O O . PRO A 1 186 ? -22.166 17.100 19.033 1.00 49.12 186 PRO A O 1
ATOM 1470 N N . THR A 1 187 ? -21.349 19.021 18.197 1.00 49.09 187 THR A N 1
ATOM 1471 C CA . THR A 1 187 ? -21.053 19.619 19.496 1.00 49.09 187 THR A CA 1
ATOM 1472 C C . THR A 1 187 ? -22.386 19.858 20.186 1.00 49.09 187 THR A C 1
ATOM 1474 O O . THR A 1 187 ? -23.122 20.777 19.826 1.00 49.09 187 THR A O 1
ATOM 1477 N N . THR A 1 188 ? -22.728 19.006 21.149 1.00 48.25 188 THR A N 1
ATOM 1478 C CA . THR A 1 188 ? -23.785 19.295 22.112 1.00 48.25 188 THR A CA 1
ATOM 1479 C C . THR A 1 188 ? -23.312 20.491 22.924 1.00 48.25 188 THR A C 1
ATOM 1481 O O . THR A 1 188 ? -22.498 20.346 23.836 1.00 48.25 188 THR A O 1
ATOM 1484 N N . ASN A 1 189 ? -23.748 21.685 22.524 1.00 46.81 189 ASN A N 1
ATOM 1485 C CA . ASN A 1 189 ? -23.597 22.890 23.324 1.00 46.81 189 ASN A CA 1
ATOM 1486 C C . ASN A 1 189 ? -24.433 22.689 24.595 1.00 46.81 189 ASN A C 1
ATOM 1488 O O . ASN A 1 189 ? -25.662 22.719 24.516 1.00 46.81 189 ASN A O 1
ATOM 1492 N N . ASN A 1 190 ? -23.763 22.425 25.718 1.00 46.22 190 ASN A N 1
ATOM 1493 C CA . ASN A 1 190 ? -24.342 22.535 27.058 1.00 46.22 190 ASN A CA 1
ATOM 1494 C C . ASN A 1 190 ? -24.209 23.971 27.556 1.00 46.22 190 ASN A C 1
ATOM 1496 O O . ASN A 1 190 ? -23.114 24.548 27.360 1.00 46.22 190 ASN A O 1
#

pLDDT: mean 78.16, std 15.87, range [29.81, 98.12]